Protein AF-0000000080074987 (afdb_homodimer)

Organism: NCBI:txid1611254

Secondary structure (DSSP, 8-state):
--EEEEEE--S-PPTTHHHHHHHHHHHHHT--GGG-EEEEE---EEEETTB-SS-EEEEEEESS---HHHHHHHHHHHHHHHHHHH---GGGEEEEEEE--GGG-EETTEETTT-TT---HHHHHHHHHHHHHHHHHHHHHHHHH-/--EEEEEE--S-PPTTHHHHHHHHHHHHHT--GGG-EEEEE------BTTB-S--EEEEEEESS---HHHHHHHHHHHHHHHHHHH---GGGEEEEEEE--GGGEEETTEETTTSTT---HHHHHHHHHHHHHHHHHHHHHHHHH-

pLDDT: mean 86.41, std 21.12, range [32.66, 98.94]

Foldseek 3Di:
DKEKEKEKQQPDQDPCNQVVVLVLVCVLVVHDSVPYHYHYHNPDQDDDVVHRPIAMEMEMEDQDDDDPVSVVSVLVSVQVSCCVRRVDHSVRYHYHYYHDHQQVDDDPNHRNVVVPPVVVVVVCCVVVVVVVVVVVVVVVVVVVVD/DKEKEKEKQQPDQDPCNQVVVLVLVCVLVVHPSVPYHYHYHNPDQDDDVVHRPIAMEMEMEDQDDDDPVSVVSVLVSVQVSCCVRRVDHSVRYHYHYYHDHQQPDDDPHHGNVVVPVVPVCVVCCVVVVVVVVVVVVVVVVVVVVD

Solvent-accessible surface area (backbone atoms only — not comparable to full-atom values): 15396 Å² total; per-residue (Å²): 101,37,38,40,38,37,38,26,47,46,89,74,72,62,85,64,47,57,55,53,49,30,51,53,46,15,62,75,69,68,45,62,55,91,44,44,44,65,47,75,43,58,80,36,48,47,22,37,7,84,43,63,64,65,35,35,46,33,41,39,37,26,51,57,83,78,43,55,68,54,39,32,51,50,24,37,52,49,34,51,48,40,28,72,74,66,66,40,56,36,76,35,37,39,34,42,54,43,64,37,61,43,79,76,37,78,48,96,94,31,31,48,66,70,44,50,65,73,47,52,66,64,52,46,48,43,47,52,45,47,49,48,49,49,50,49,59,58,50,52,62,54,58,69,75,98,101,36,37,39,38,36,38,24,45,45,89,74,73,61,86,62,46,51,31,53,49,19,47,52,45,15,62,75,68,68,46,63,36,80,42,24,35,28,38,38,34,58,82,47,91,60,64,64,85,90,43,65,67,64,37,35,45,34,40,39,37,25,51,57,84,76,43,73,69,54,52,49,53,51,49,53,53,51,39,51,49,39,28,73,73,65,66,39,57,61,90,35,53,47,77,46,80,41,64,37,60,44,51,38,30,25,40,54,42,25,17,46,68,75,49,44,68,69,49,53,62,64,49,49,45,39,45,49,40,45,49,46,48,50,50,48,59,58,50,50,62,54,57,67,76,98

Structure (mmCIF, N/CA/C/O backbone):
data_AF-0000000080074987-model_v1
#
loop_
_entity.id
_entity.type
_entity.pdbx_description
1 polymer 'Uncharacterized protein'
#
loop_
_atom_site.group_PDB
_atom_site.id
_atom_site.type_symbol
_atom_site.label_atom_id
_atom_site.label_alt_id
_atom_site.label_comp_id
_atom_site.label_asym_id
_atom_site.label_entity_id
_atom_site.label_seq_id
_atom_site.pdbx_PDB_ins_code
_atom_site.Cartn_x
_atom_site.Cartn_y
_atom_site.Cartn_z
_atom_site.occupancy
_atom_site.B_iso_or_equiv
_atom_site.auth_seq_id
_atom_site.auth_comp_id
_atom_site.auth_asym_id
_atom_site.auth_atom_id
_atom_site.pdbx_PDB_model_num
ATOM 1 N N . MET A 1 1 ? -4.855 17.547 -2.305 1 91.31 1 MET A N 1
ATOM 2 C CA . MET A 1 1 ? -5.266 16.578 -3.32 1 91.31 1 MET A CA 1
ATOM 3 C C . MET A 1 1 ? -4.875 15.156 -2.914 1 91.31 1 MET A C 1
ATOM 5 O O . MET A 1 1 ? -3.939 14.586 -3.477 1 91.31 1 MET A O 1
ATOM 9 N N . PRO A 1 2 ? -5.586 14.688 -1.926 1 97.88 2 PRO A N 1
ATOM 10 C CA . PRO A 1 2 ? -5.242 13.359 -1.43 1 97.88 2 PRO A CA 1
ATOM 11 C C . PRO A 1 2 ? -5.762 12.242 -2.334 1 97.88 2 PRO A C 1
ATOM 13 O O . PRO A 1 2 ? -6.84 12.367 -2.918 1 97.88 2 PRO A O 1
ATOM 16 N N . VAL A 1 3 ? -4.953 11.242 -2.502 1 98.81 3 VAL A N 1
ATOM 17 C CA . VAL A 1 3 ? -5.367 9.984 -3.115 1 98.81 3 VAL A CA 1
ATOM 18 C C . VAL A 1 3 ? -5.367 8.875 -2.068 1 98.81 3 VAL A C 1
ATOM 20 O O . VAL A 1 3 ? -4.359 8.648 -1.394 1 98.81 3 VAL A O 1
ATOM 23 N N . ILE A 1 4 ? -6.492 8.242 -1.885 1 98.94 4 ILE A N 1
ATOM 24 C CA . ILE A 1 4 ? -6.648 7.117 -0.97 1 98.94 4 ILE A CA 1
ATOM 25 C C . ILE A 1 4 ? -6.934 5.844 -1.764 1 98.94 4 ILE A C 1
ATOM 27 O O . ILE A 1 4 ? -8.016 5.691 -2.334 1 98.94 4 ILE A O 1
ATOM 31 N N . LYS A 1 5 ? -5.98 4.98 -1.768 1 98.88 5 LYS A N 1
ATOM 32 C CA . LYS A 1 5 ? -6.133 3.689 -2.434 1 98.88 5 LYS A CA 1
ATOM 33 C C . LYS A 1 5 ? -6.379 2.576 -1.42 1 98.88 5 LYS A C 1
ATOM 35 O O . LYS A 1 5 ? -5.617 2.418 -0.464 1 98.88 5 LYS A O 1
ATOM 40 N N . VAL A 1 6 ? -7.395 1.826 -1.667 1 98.81 6 VAL A N 1
ATOM 41 C CA . VAL A 1 6 ? -7.766 0.745 -0.761 1 98.81 6 VAL A CA 1
ATOM 42 C C . VAL A 1 6 ? -7.727 -0.589 -1.503 1 98.81 6 VAL A C 1
ATOM 44 O O . VAL A 1 6 ? -8.297 -0.721 -2.588 1 98.81 6 VAL A O 1
ATOM 47 N N . GLN A 1 7 ? -7.008 -1.491 -0.959 1 98.5 7 GLN A N 1
ATOM 48 C CA . GLN A 1 7 ? -7.125 -2.895 -1.338 1 98.5 7 GLN A CA 1
ATOM 49 C C . GLN A 1 7 ? -7.688 -3.729 -0.19 1 98.5 7 GLN A C 1
ATOM 51 O O . GLN A 1 7 ? -7.227 -3.617 0.948 1 98.5 7 GLN A O 1
ATOM 56 N N . THR A 1 8 ? -8.703 -4.508 -0.445 1 98.56 8 THR A N 1
ATOM 57 C CA . THR A 1 8 ? -9.281 -5.371 0.581 1 98.56 8 THR A CA 1
ATOM 58 C C . THR A 1 8 ? -9.781 -6.672 -0.029 1 98.56 8 THR A C 1
ATOM 60 O O . THR A 1 8 ? -10.227 -6.695 -1.18 1 98.56 8 THR A O 1
ATOM 63 N N . ASN A 1 9 ? -9.664 -7.754 0.712 1 98 9 ASN A N 1
ATOM 64 C CA . ASN A 1 9 ? -10.195 -9.039 0.274 1 98 9 ASN A CA 1
ATOM 65 C C . ASN A 1 9 ? -11.562 -9.32 0.9 1 98 9 ASN A C 1
ATOM 67 O O . ASN A 1 9 ? -12.039 -10.453 0.871 1 98 9 ASN A O 1
ATOM 71 N N . HIS A 1 10 ? -12.07 -8.25 1.55 1 97.69 10 HIS A N 1
ATOM 72 C CA . HIS A 1 10 ? -13.406 -8.391 2.125 1 97.69 10 HIS A CA 1
ATOM 73 C C . HIS A 1 10 ? -14.438 -8.727 1.055 1 97.69 10 HIS A C 1
ATOM 75 O O . HIS A 1 10 ? -14.523 -8.039 0.035 1 97.69 10 HIS A O 1
ATOM 81 N N . LYS A 1 11 ? -15.289 -9.711 1.251 1 95.06 11 LYS A N 1
ATOM 82 C CA . LYS A 1 11 ? -16.172 -10.258 0.224 1 95.06 11 LYS A CA 1
ATOM 83 C C . LYS A 1 11 ? -17.422 -9.406 0.065 1 95.06 11 LYS A C 1
ATOM 85 O O . LYS A 1 11 ? -18.109 -9.477 -0.959 1 95.06 11 LYS A O 1
ATOM 90 N N . LYS A 1 12 ?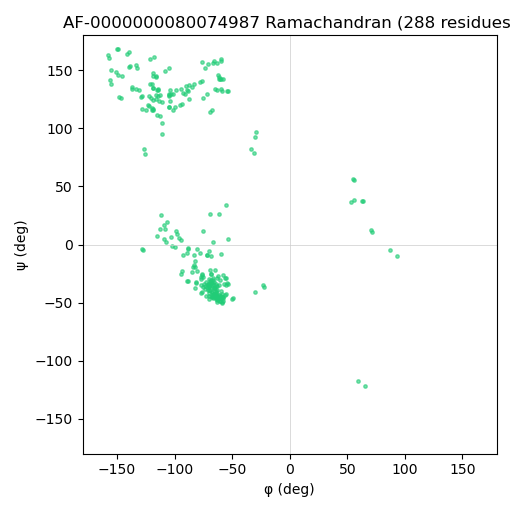 -17.75 -8.609 1.026 1 95.12 12 LYS A N 1
ATOM 91 C CA . LYS A 1 12 ? -18.969 -7.82 0.972 1 95.12 12 LYS A CA 1
ATOM 92 C C . LYS A 1 12 ? -18.688 -6.336 1.189 1 95.12 12 LYS A C 1
ATOM 94 O O . LYS A 1 12 ? -18.859 -5.82 2.293 1 95.12 12 LYS A O 1
ATOM 99 N N . VAL A 1 13 ? -18.234 -5.676 0.263 1 97.31 13 VAL A N 1
ATOM 100 C CA . VAL A 1 13 ? -18.078 -4.227 0.307 1 97.31 13 VAL A CA 1
ATOM 101 C C . VAL A 1 13 ? -19.281 -3.555 -0.334 1 97.31 13 VAL A C 1
ATOM 103 O O . VAL A 1 13 ? -19.594 -3.803 -1.501 1 97.31 13 VAL A O 1
ATOM 106 N N . SER A 1 14 ? -19.953 -2.77 0.413 1 96.62 14 SER A N 1
ATOM 107 C CA . SER A 1 14 ? -21.219 -2.184 -0.015 1 96.62 14 SER A CA 1
ATOM 108 C C . SER A 1 14 ? -21.016 -1.216 -1.176 1 96.62 14 SER A C 1
ATOM 110 O O . SER A 1 14 ? -19.922 -0.688 -1.366 1 96.62 14 SER A O 1
ATOM 112 N N . ASP A 1 15 ? -22.125 -1.063 -1.828 1 96.12 15 ASP A N 1
ATOM 113 C CA . ASP A 1 15 ? -22.125 -0.039 -2.867 1 96.12 15 ASP A CA 1
ATOM 114 C C . ASP A 1 15 ? -21.844 1.341 -2.277 1 96.12 15 ASP A C 1
ATOM 116 O O . ASP A 1 15 ? -22.234 1.633 -1.147 1 96.12 15 ASP A O 1
ATOM 120 N N . GLU A 1 16 ? -21.109 2.135 -2.984 1 97.12 16 GLU A N 1
ATOM 121 C CA . GLU A 1 16 ? -20.812 3.527 -2.654 1 97.12 16 GLU A CA 1
ATOM 122 C C . GLU A 1 16 ? -19.891 3.625 -1.453 1 97.12 16 GLU A C 1
ATOM 124 O O . GLU A 1 16 ? -19.781 4.68 -0.821 1 97.12 16 GLU A O 1
ATOM 129 N N . PHE A 1 17 ? -19.297 2.461 -1.072 1 98.62 17 PHE A N 1
ATOM 130 C CA . PHE A 1 17 ? -18.297 2.471 -0.009 1 98.62 17 PHE A CA 1
ATOM 131 C C . PHE A 1 17 ? -17.25 3.543 -0.264 1 98.62 17 PHE A C 1
ATOM 133 O O . PHE A 1 17 ? -16.891 4.305 0.639 1 98.62 17 PHE A O 1
ATOM 140 N N . GLU A 1 18 ? -16.719 3.654 -1.533 1 98.5 18 GLU A N 1
ATOM 141 C CA . GLU A 1 18 ? -15.672 4.602 -1.9 1 98.5 18 GLU A CA 1
ATOM 142 C C . GLU A 1 18 ? -16.156 6.043 -1.732 1 98.5 18 GLU A C 1
ATOM 144 O O . GLU A 1 18 ? -15.367 6.918 -1.351 1 98.5 18 GLU A O 1
ATOM 149 N N . VAL A 1 19 ? -17.422 6.281 -2.02 1 98.69 19 VAL A N 1
ATOM 150 C CA . VAL A 1 19 ? -18 7.621 -1.89 1 98.69 19 VAL A CA 1
ATOM 151 C C . VAL A 1 19 ? -18.078 8.008 -0.415 1 98.69 19 VAL A C 1
ATOM 153 O O . VAL A 1 19 ? -17.656 9.109 -0.035 1 98.69 19 VAL A O 1
ATOM 156 N N . ARG A 1 20 ? -18.516 7.098 0.39 1 98.75 20 ARG A N 1
ATOM 157 C CA . ARG A 1 20 ? -18.625 7.363 1.821 1 98.75 20 ARG A CA 1
ATOM 158 C C . ARG A 1 20 ? -17.234 7.574 2.436 1 98.75 20 ARG A C 1
ATOM 160 O O . ARG A 1 20 ? -17.062 8.43 3.303 1 98.75 20 ARG A O 1
ATOM 167 N N . LEU A 1 21 ? -16.297 6.809 1.954 1 98.81 21 LEU A N 1
ATOM 168 C CA . LEU A 1 21 ? -14.938 7.004 2.432 1 98.81 21 LEU A CA 1
ATOM 169 C C . LEU A 1 21 ? -14.414 8.383 2.035 1 98.81 21 LEU A C 1
ATOM 171 O O . LEU A 1 21 ? -13.805 9.078 2.852 1 98.81 21 LEU A O 1
ATOM 175 N N . ALA A 1 22 ? -14.688 8.797 0.833 1 98.75 22 ALA A N 1
ATOM 176 C CA . ALA A 1 22 ? -14.227 10.094 0.35 1 98.75 22 ALA A CA 1
ATOM 177 C C . ALA A 1 22 ? -14.836 11.227 1.178 1 98.75 22 ALA A C 1
ATOM 179 O O . ALA A 1 22 ? -14.125 12.148 1.589 1 98.75 22 ALA A O 1
ATOM 180 N N . VAL A 1 23 ? -16.094 11.125 1.395 1 98.75 23 VAL A N 1
ATOM 181 C CA . VAL A 1 23 ? -16.797 12.148 2.154 1 98.75 23 VAL A CA 1
ATOM 182 C C . VAL A 1 23 ? -16.266 12.195 3.582 1 98.75 23 VAL A C 1
ATOM 184 O O . VAL A 1 23 ? -16.016 13.273 4.125 1 98.75 23 VAL A O 1
ATOM 187 N N . HIS A 1 24 ? -16.078 11.055 4.191 1 98.81 24 HIS A N 1
ATOM 188 C CA . HIS A 1 24 ? -15.547 10.961 5.543 1 98.81 24 HIS A CA 1
ATOM 189 C C . HIS A 1 24 ? -14.164 11.609 5.633 1 98.81 24 HIS A C 1
ATOM 191 O O . HIS A 1 24 ? -13.914 12.414 6.527 1 98.81 24 HIS A O 1
ATOM 197 N N . MET A 1 25 ? -13.312 11.328 4.672 1 98.81 25 MET A N 1
ATOM 198 C CA . MET A 1 25 ? -11.93 11.797 4.727 1 98.81 25 MET A CA 1
ATOM 199 C C . MET A 1 25 ? -11.844 13.281 4.367 1 98.81 25 MET A C 1
ATOM 201 O O . MET A 1 25 ? -10.953 13.984 4.848 1 98.81 25 MET A O 1
ATOM 205 N N . ALA A 1 26 ? -12.742 13.727 3.584 1 98.56 26 ALA A N 1
ATOM 206 C CA . ALA A 1 26 ? -12.812 15.164 3.326 1 98.56 26 ALA A CA 1
ATOM 207 C C . ALA A 1 26 ? -12.961 15.953 4.629 1 98.56 26 ALA A C 1
ATOM 209 O O . ALA A 1 26 ? -12.281 16.953 4.836 1 98.56 26 ALA A O 1
ATOM 210 N N . LYS A 1 27 ? -13.828 15.438 5.48 1 98.56 27 LYS A N 1
ATOM 211 C CA . LYS A 1 27 ? -14.047 16.062 6.781 1 98.56 27 LYS A CA 1
ATOM 212 C C . LYS A 1 27 ? -12.805 15.961 7.656 1 98.56 27 LYS A C 1
ATOM 214 O O . LYS A 1 27 ? -12.367 16.953 8.25 1 98.56 27 LYS A O 1
ATOM 219 N N . VAL A 1 28 ? -12.234 14.844 7.707 1 98.69 28 VAL A N 1
ATOM 220 C CA . VAL A 1 28 ? -11.102 14.562 8.578 1 98.69 28 VAL A CA 1
ATOM 221 C C . VAL A 1 28 ? -9.898 15.406 8.148 1 98.69 28 VAL A C 1
ATOM 223 O O . VAL A 1 28 ? -9.211 15.992 8.992 1 98.69 28 VAL A O 1
ATOM 226 N N . MET A 1 29 ? -9.688 15.477 6.793 1 98.19 29 MET A N 1
ATOM 227 C CA . MET A 1 29 ? -8.516 16.156 6.246 1 98.19 29 MET A CA 1
ATOM 228 C C . MET A 1 29 ? -8.805 17.641 6.027 1 98.19 29 MET A C 1
ATOM 230 O O . MET A 1 29 ? -7.918 18.391 5.625 1 98.19 29 MET A O 1
ATOM 234 N N . GLN A 1 30 ? -10.047 18 6.305 1 97.06 30 GLN A N 1
ATOM 235 C CA . GLN A 1 30 ? -10.469 19.391 6.156 1 97.06 30 GLN A CA 1
ATOM 236 C C . GLN A 1 30 ? -10.188 19.891 4.746 1 97.06 30 GLN A C 1
ATOM 238 O O . GLN A 1 30 ? -9.539 20.938 4.574 1 97.06 30 GLN A O 1
ATOM 243 N N . ARG A 1 31 ? -10.734 19.172 3.811 1 96.44 31 ARG A N 1
ATOM 244 C CA . ARG A 1 31 ? -10.633 19.5 2.393 1 96.44 31 ARG A CA 1
ATOM 245 C C . ARG A 1 31 ? -11.984 19.391 1.705 1 96.44 31 ARG A C 1
ATOM 247 O O . ARG A 1 31 ? -12.859 18.656 2.162 1 96.44 31 ARG A O 1
ATOM 254 N N . PRO A 1 32 ? -12.109 20.156 0.622 1 96.56 32 PRO A N 1
ATOM 255 C CA . PRO A 1 32 ? -13.32 19.922 -0.164 1 96.56 32 PRO A CA 1
ATOM 256 C C . PRO A 1 32 ? -13.43 18.5 -0.686 1 96.56 32 PRO A C 1
ATOM 258 O O . PRO A 1 32 ? -12.414 17.891 -1.042 1 96.56 32 PRO A O 1
ATOM 261 N N . GLU A 1 33 ? -14.633 17.969 -0.698 1 97.69 33 GLU A N 1
ATOM 262 C CA . GLU A 1 33 ? -14.891 16.609 -1.172 1 97.69 33 GLU A CA 1
ATOM 263 C C . GLU A 1 33 ? -14.336 16.406 -2.58 1 97.69 33 GLU A C 1
ATOM 265 O O . GLU A 1 33 ? -13.844 15.32 -2.908 1 97.69 33 GLU A O 1
ATOM 270 N N . SER A 1 34 ? -14.406 17.5 -3.344 1 95.81 34 SER A N 1
ATOM 271 C CA . SER A 1 34 ? -14 17.438 -4.746 1 95.81 34 SER A CA 1
ATOM 272 C C . SER A 1 34 ? -12.5 17.219 -4.879 1 95.81 34 SER A C 1
ATOM 274 O O . SER A 1 34 ? -12.008 16.906 -5.965 1 95.81 34 SER A O 1
ATOM 276 N N . GLN A 1 35 ? -11.734 17.312 -3.787 1 95.75 35 GLN A N 1
ATOM 277 C CA . GLN A 1 35 ? -10.281 17.188 -3.838 1 95.75 35 GLN A CA 1
ATOM 278 C C . GLN A 1 35 ? -9.828 15.805 -3.363 1 95.75 35 GLN A C 1
ATOM 280 O O . GLN A 1 35 ? -8.633 15.492 -3.383 1 95.75 35 GLN A O 1
ATOM 285 N N . ILE A 1 36 ? -10.75 14.961 -2.967 1 98.38 36 ILE A N 1
ATOM 286 C CA . ILE A 1 36 ? -10.398 13.656 -2.414 1 98.38 36 ILE A CA 1
ATOM 287 C C . ILE A 1 36 ? -10.594 12.578 -3.479 1 98.38 36 ILE A C 1
ATOM 289 O O . ILE A 1 36 ? -11.711 12.375 -3.965 1 98.38 36 ILE A O 1
ATOM 293 N N . PHE A 1 37 ? -9.586 11.922 -3.902 1 98.75 37 PHE A N 1
ATOM 294 C CA . PHE A 1 37 ? -9.641 10.812 -4.852 1 98.75 37 PHE A CA 1
ATOM 295 C C . PHE A 1 37 ? -9.523 9.477 -4.129 1 98.75 37 PHE A C 1
ATOM 297 O O . PHE A 1 37 ? -8.641 9.289 -3.291 1 98.75 37 PHE A O 1
ATOM 304 N N . VAL A 1 38 ? -10.461 8.5 -4.41 1 98.81 38 VAL A N 1
ATOM 305 C CA . VAL A 1 38 ? -10.477 7.199 -3.742 1 98.81 38 VAL A CA 1
ATOM 306 C C . VAL A 1 38 ? -10.578 6.082 -4.777 1 98.81 38 VAL A C 1
ATOM 308 O O . VAL A 1 38 ? -11.352 6.188 -5.734 1 98.81 38 VAL A O 1
ATOM 311 N N . THR A 1 39 ? -9.781 5.086 -4.668 1 98.5 39 THR A N 1
ATOM 312 C CA . THR A 1 39 ? -9.945 3.828 -5.391 1 98.5 39 THR A CA 1
ATOM 313 C C . THR A 1 39 ? -10.102 2.662 -4.418 1 98.5 39 THR A C 1
ATOM 315 O O . THR A 1 39 ? -9.438 2.621 -3.379 1 98.5 39 THR A O 1
ATOM 318 N N . VAL A 1 40 ? -11 1.755 -4.695 1 98.44 40 VAL A N 1
ATOM 319 C CA . VAL A 1 40 ? -11.203 0.558 -3.887 1 98.44 40 VAL A CA 1
ATOM 320 C C . VAL A 1 40 ? -11.094 -0.686 -4.766 1 98.44 40 VAL A C 1
ATOM 322 O O . VAL A 1 40 ? -11.867 -0.858 -5.707 1 98.44 40 VAL A O 1
ATOM 325 N N . ASP A 1 41 ? -10.117 -1.462 -4.473 1 97.56 41 ASP A N 1
ATOM 326 C CA . ASP A 1 41 ? -9.953 -2.76 -5.121 1 97.56 41 ASP A CA 1
ATOM 327 C C . ASP A 1 41 ? -10.367 -3.895 -4.188 1 97.56 41 ASP A C 1
ATOM 329 O O . ASP A 1 41 ? -9.789 -4.07 -3.115 1 97.56 41 ASP A O 1
ATOM 333 N N . THR A 1 42 ? -11.32 -4.742 -4.645 1 96.69 42 THR A N 1
ATOM 334 C CA . THR A 1 42 ? -11.844 -5.789 -3.775 1 96.69 42 THR A CA 1
ATOM 335 C C . THR A 1 42 ? -11.492 -7.172 -4.316 1 96.69 42 THR A C 1
ATOM 337 O O . THR A 1 42 ? -11.961 -8.188 -3.793 1 96.69 42 THR A O 1
ATOM 340 N N . ASN A 1 43 ? -10.68 -7.273 -5.336 1 92.88 43 ASN A N 1
ATOM 341 C CA . ASN A 1 43 ? -10.445 -8.539 -6.027 1 92.88 43 ASN A CA 1
ATOM 342 C C . ASN A 1 43 ? -9.023 -9.039 -5.812 1 92.88 43 ASN A C 1
ATOM 344 O O . ASN A 1 43 ? -8.609 -10.016 -6.434 1 92.88 43 ASN A O 1
ATOM 348 N N . SER A 1 44 ? -8.367 -8.484 -4.922 1 93.31 44 SER A N 1
ATOM 349 C CA . SER A 1 44 ? -6.984 -8.891 -4.684 1 93.31 44 SER A CA 1
ATOM 350 C C . SER A 1 44 ? -6.914 -10.062 -3.709 1 93.31 44 SER A C 1
ATOM 352 O O . SER A 1 44 ? -7.684 -10.125 -2.75 1 93.31 44 SER A O 1
ATOM 354 N N . ARG A 1 45 ? -6.055 -11.031 -4.027 1 97.5 45 ARG A N 1
ATOM 355 C CA . ARG A 1 45 ? -5.688 -12.016 -3.01 1 97.5 45 ARG A CA 1
ATOM 356 C C . ARG A 1 45 ? -4.781 -11.398 -1.951 1 97.5 45 ARG A C 1
ATOM 358 O O . ARG A 1 45 ? -3.779 -10.758 -2.281 1 97.5 45 ARG A O 1
ATOM 365 N N . MET A 1 46 ? -5.156 -11.594 -0.724 1 98.44 46 MET A N 1
ATOM 366 C CA . MET A 1 46 ? -4.387 -10.93 0.322 1 98.44 46 MET A CA 1
ATOM 367 C C . MET A 1 46 ? -4.164 -11.859 1.511 1 98.44 46 MET A C 1
ATOM 369 O O . MET A 1 46 ? -4.973 -12.758 1.762 1 98.44 46 MET A O 1
ATOM 373 N N . THR A 1 47 ? -3.072 -11.57 2.213 1 98.56 47 THR A N 1
ATOM 374 C CA . THR A 1 47 ? -2.779 -12.336 3.416 1 98.56 47 THR A CA 1
ATOM 375 C C . THR A 1 47 ? -1.917 -11.531 4.383 1 98.56 47 THR A C 1
ATOM 377 O O . THR A 1 47 ? -1.183 -10.633 3.963 1 98.56 47 THR A O 1
ATOM 380 N N . ARG A 1 48 ? -2.029 -11.75 5.547 1 97.94 48 ARG A N 1
ATOM 381 C CA . ARG A 1 48 ? -1.097 -11.398 6.609 1 97.94 48 ARG A CA 1
ATOM 382 C C . ARG A 1 48 ? -0.433 -12.641 7.195 1 97.94 48 ARG A C 1
ATOM 384 O O . ARG A 1 48 ? -1.035 -13.344 8.008 1 97.94 48 ARG A O 1
ATOM 391 N N . GLY A 1 49 ? 0.821 -12.789 6.801 1 97.19 49 GLY A N 1
ATOM 392 C CA . GLY A 1 49 ? 1.405 -14.086 7.113 1 97.19 49 GLY A CA 1
ATOM 393 C C . GLY A 1 49 ? 0.649 -15.242 6.496 1 97.19 49 GLY A C 1
ATOM 394 O O . GLY A 1 49 ? 0.504 -15.32 5.277 1 97.19 49 GLY A O 1
ATOM 395 N N . LYS A 1 50 ? 0.13 -16.062 7.391 1 97.06 50 LYS A N 1
ATOM 396 C CA . LYS A 1 50 ? -0.631 -17.219 6.922 1 97.06 50 LYS A CA 1
ATOM 397 C C . LYS A 1 50 ? -2.133 -16.953 7.004 1 97.06 50 LYS A C 1
ATOM 399 O O . LYS A 1 50 ? -2.936 -17.797 6.594 1 97.06 50 LYS A O 1
ATOM 404 N N . LEU A 1 51 ? -2.492 -15.812 7.488 1 95.94 51 LEU A N 1
ATOM 405 C CA . LEU A 1 51 ? -3.896 -15.516 7.746 1 95.94 51 LEU A CA 1
ATOM 406 C C . LEU A 1 51 ? -4.527 -14.805 6.551 1 95.94 51 LEU A C 1
ATOM 408 O O . LEU A 1 51 ? -4.102 -13.703 6.18 1 95.94 51 LEU A O 1
ATOM 412 N N . THR A 1 52 ? -5.555 -15.414 6.016 1 96.81 52 THR A N 1
ATOM 413 C CA . THR A 1 52 ? -6.215 -14.844 4.848 1 96.81 52 THR A CA 1
ATOM 414 C C . THR A 1 52 ? -7.562 -14.242 5.23 1 96.81 52 THR A C 1
ATOM 416 O O . THR A 1 52 ? -8.406 -14 4.371 1 96.81 52 THR A O 1
ATOM 419 N N . ASP A 1 53 ? -7.75 -13.961 6.531 1 97.25 53 ASP A N 1
ATOM 420 C CA . ASP A 1 53 ? -8.945 -13.266 7 1 97.25 53 ASP A CA 1
ATOM 421 C C . ASP A 1 53 ? -9.078 -11.891 6.348 1 97.25 53 ASP A C 1
ATOM 423 O O . ASP A 1 53 ? -8.109 -11.359 5.809 1 97.25 53 ASP A O 1
ATOM 427 N N . PRO A 1 54 ? -10.281 -11.344 6.32 1 98 54 PRO A N 1
ATOM 428 C CA . PRO A 1 54 ? -10.477 -10.031 5.703 1 98 54 PRO A CA 1
ATOM 429 C C . PRO A 1 54 ? -9.539 -8.969 6.27 1 98 54 PRO A C 1
ATOM 431 O O . PRO A 1 54 ? -9.359 -8.883 7.484 1 98 54 PRO A O 1
ATOM 434 N N . LEU A 1 55 ? -8.922 -8.242 5.41 1 98.56 55 LEU A N 1
ATOM 435 C CA . LEU A 1 55 ? -8.031 -7.148 5.781 1 98.56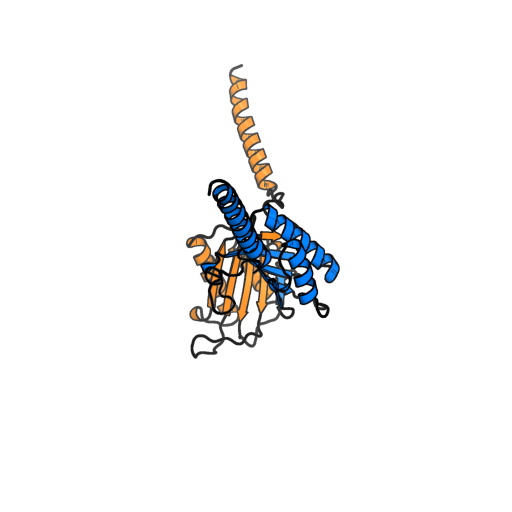 55 LEU A CA 1
ATOM 436 C C . LEU A 1 55 ? -8.031 -6.059 4.711 1 98.56 55 LEU A C 1
ATOM 438 O O . LEU A 1 55 ? -8.617 -6.234 3.643 1 98.56 55 LEU A O 1
ATOM 442 N N . ALA A 1 56 ? -7.453 -4.938 5.043 1 98.69 56 ALA A N 1
ATOM 443 C CA . ALA A 1 56 ? -7.336 -3.82 4.113 1 98.69 56 ALA A CA 1
ATOM 444 C C . ALA A 1 56 ? -5.953 -3.184 4.188 1 98.69 56 ALA A C 1
ATOM 446 O O . ALA A 1 56 ? -5.402 -3.012 5.277 1 98.69 56 ALA A O 1
ATOM 447 N N . ILE A 1 57 ? -5.418 -2.959 3.074 1 98.88 57 ILE A N 1
ATOM 448 C CA . ILE A 1 57 ? -4.188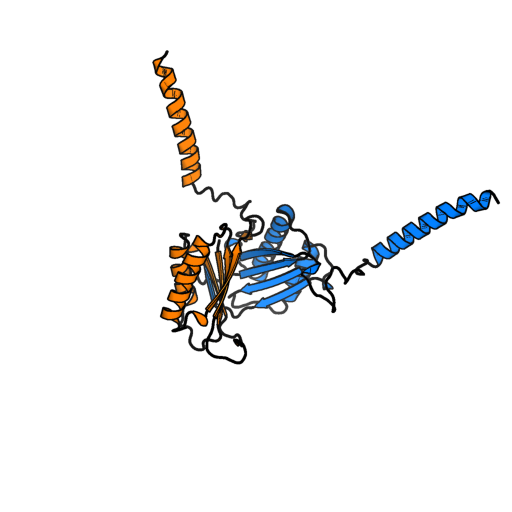 -2.188 2.941 1 98.88 57 ILE A CA 1
ATOM 449 C C . ILE A 1 57 ? -4.469 -0.893 2.182 1 98.88 57 ILE A C 1
ATOM 451 O O . ILE A 1 57 ? -5.082 -0.916 1.112 1 98.88 57 ILE A O 1
ATOM 455 N N . LEU A 1 58 ? -4.055 0.177 2.799 1 98.94 58 LEU A N 1
ATOM 456 C CA . LEU A 1 58 ? -4.289 1.479 2.184 1 98.94 58 LEU A CA 1
ATOM 457 C C . LEU A 1 58 ? -2.971 2.184 1.883 1 98.94 58 LEU A C 1
ATOM 459 O O . LEU A 1 58 ? -1.999 2.035 2.627 1 98.94 58 LEU A O 1
ATOM 463 N N . GLU A 1 59 ? -2.996 2.922 0.859 1 98.88 59 GLU A N 1
ATOM 464 C CA . GLU A 1 59 ? -1.992 3.938 0.557 1 98.88 59 GLU A CA 1
ATOM 465 C C . GLU A 1 59 ? -2.617 5.328 0.485 1 98.88 59 GLU A C 1
ATOM 467 O O . GLU A 1 59 ? -3.557 5.555 -0.28 1 98.88 59 GLU A O 1
ATOM 472 N N . VAL A 1 60 ? -2.096 6.211 1.259 1 98.88 60 VAL A N 1
ATOM 473 C CA . VAL A 1 60 ? -2.586 7.586 1.263 1 98.88 60 VAL A CA 1
ATOM 474 C C . VAL A 1 60 ? -1.465 8.539 0.847 1 98.88 60 VAL A C 1
ATOM 476 O O . VAL A 1 60 ? -0.447 8.641 1.535 1 98.88 60 VAL A O 1
ATOM 479 N N . SER A 1 61 ? -1.624 9.188 -0.236 1 98.69 61 SER A N 1
ATOM 480 C CA . SER A 1 61 ? -0.68 10.195 -0.696 1 98.69 61 SER A CA 1
ATOM 481 C C . SER A 1 61 ? -1.327 11.578 -0.736 1 98.69 61 SER A C 1
ATOM 483 O O . SER A 1 61 ? -2.498 11.711 -1.096 1 98.69 61 SER A O 1
ATOM 485 N N . THR A 1 62 ? -0.602 12.555 -0.444 1 97.69 62 THR A N 1
ATOM 486 C CA . THR A 1 62 ? -1.15 13.906 -0.375 1 97.69 62 THR A CA 1
ATOM 487 C C . THR A 1 62 ? -0.05 14.945 -0.557 1 97.69 62 THR A C 1
ATOM 489 O O . THR A 1 62 ? 1.133 14.641 -0.386 1 97.69 62 THR A O 1
ATOM 492 N N . SER A 1 63 ? -0.434 16.125 -0.849 1 96.12 63 SER A N 1
ATOM 493 C CA . SER A 1 63 ? 0.493 17.25 -0.933 1 96.12 63 SER A CA 1
ATOM 494 C C . SER A 1 63 ? 0.758 17.844 0.443 1 96.12 63 SER A C 1
ATOM 496 O O . SER A 1 63 ? 1.679 18.656 0.608 1 96.12 63 SER A O 1
ATOM 498 N N . THR A 1 64 ? -0.065 17.562 1.396 1 95.56 64 THR A N 1
ATOM 499 C CA . THR A 1 64 ? 0.119 18.031 2.768 1 95.56 64 THR A CA 1
ATOM 500 C C . THR A 1 64 ? 1.398 17.453 3.365 1 95.56 64 THR A C 1
ATOM 502 O O . THR A 1 64 ? 1.697 16.266 3.178 1 95.56 64 THR A O 1
ATOM 505 N N . VAL A 1 65 ? 2.139 18.328 3.967 1 95.94 65 VAL A N 1
ATOM 506 C CA . VAL A 1 65 ? 3.264 17.828 4.75 1 95.94 65 VAL A CA 1
ATOM 507 C C . VAL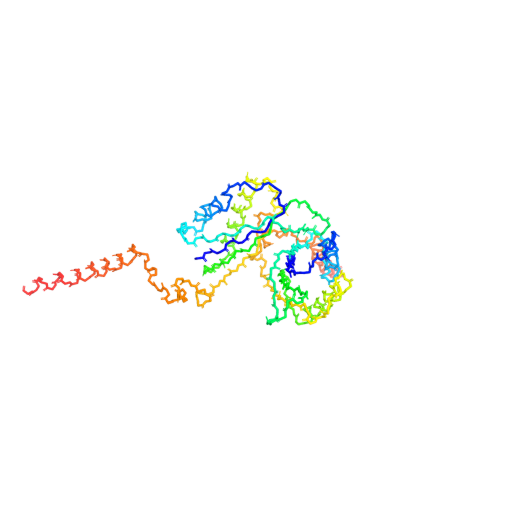 A 1 65 ? 2.748 17.062 5.965 1 95.94 65 VAL A C 1
ATOM 509 O O . VAL A 1 65 ? 2.205 17.656 6.898 1 95.94 65 VAL A O 1
ATOM 512 N N . LEU A 1 66 ? 3.004 15.812 6.023 1 97.5 66 LEU A N 1
ATOM 513 C CA . LEU A 1 66 ? 2.439 14.961 7.066 1 97.5 66 LEU A CA 1
ATOM 514 C C . LEU A 1 66 ? 3.289 15.008 8.328 1 97.5 66 LEU A C 1
ATOM 516 O O . LEU A 1 66 ? 4.52 15.008 8.258 1 97.5 66 LEU A O 1
ATOM 520 N N . THR A 1 67 ? 2.621 15.133 9.43 1 96.81 67 THR A N 1
ATOM 521 C CA . THR A 1 67 ? 3.209 15.047 10.766 1 96.81 67 THR A CA 1
ATOM 522 C C . THR A 1 67 ? 2.617 13.867 11.539 1 96.81 67 THR A C 1
ATOM 524 O O . THR A 1 67 ? 1.551 13.359 11.188 1 96.81 67 THR A O 1
ATOM 527 N N . PRO A 1 68 ? 3.289 13.422 12.594 1 96.62 68 PRO A N 1
ATOM 528 C CA . PRO A 1 68 ? 2.736 12.32 13.391 1 96.62 68 PRO A CA 1
ATOM 529 C C . PRO A 1 68 ? 1.343 12.625 13.938 1 96.62 68 PRO A C 1
ATOM 531 O O . PRO A 1 68 ? 0.506 11.727 14.047 1 96.62 68 PRO A O 1
ATOM 534 N N . LEU A 1 69 ? 1.175 13.875 14.227 1 96.88 69 LEU A N 1
ATOM 535 C CA . LEU A 1 69 ? -0.139 14.273 14.719 1 96.88 69 LEU A CA 1
ATOM 536 C C . LEU A 1 69 ? -1.211 14.047 13.656 1 96.88 69 LEU A C 1
ATOM 538 O O . LEU A 1 69 ? -2.262 13.469 13.945 1 96.88 69 LEU A O 1
ATOM 542 N N . LEU A 1 70 ? -0.979 14.445 12.43 1 97.62 70 LEU A N 1
ATOM 543 C CA . LEU A 1 70 ? -1.934 14.289 11.344 1 97.62 70 LEU A CA 1
ATOM 544 C C . LEU A 1 70 ? -2.145 12.812 11.016 1 97.62 70 LEU A C 1
ATOM 546 O O . LEU A 1 70 ? -3.281 12.359 10.875 1 97.62 70 LEU A O 1
ATOM 550 N N . THR A 1 71 ? -1.05 12.078 10.945 1 98.31 71 THR A N 1
ATOM 551 C CA . THR A 1 71 ? -1.178 10.68 10.555 1 98.31 71 THR A CA 1
ATOM 552 C C . THR A 1 71 ? -1.876 9.867 11.641 1 98.31 71 THR A C 1
ATOM 554 O O . THR A 1 71 ? -2.605 8.922 11.352 1 98.31 71 THR A O 1
ATOM 557 N N . GLU A 1 72 ? -1.662 10.234 12.875 1 97.94 72 GLU A N 1
ATOM 558 C CA . GLU A 1 72 ? -2.4 9.602 13.969 1 97.94 72 GLU A CA 1
ATOM 559 C C . GLU A 1 72 ? -3.9 9.852 13.836 1 97.94 72 GLU A C 1
ATOM 561 O O . GLU A 1 72 ? -4.699 8.922 13.93 1 97.94 72 GLU A O 1
ATOM 566 N N . GLU A 1 73 ? -4.168 11.086 13.609 1 98.38 73 GLU A N 1
ATOM 567 C CA . GLU A 1 73 ? -5.57 11.445 13.438 1 98.38 73 GLU A CA 1
ATOM 568 C C . GLU A 1 73 ? -6.203 10.68 12.281 1 98.38 73 GLU A C 1
ATOM 570 O O . GLU A 1 73 ? -7.293 10.125 12.414 1 98.38 73 GLU A O 1
ATOM 575 N N . TYR A 1 74 ? -5.539 10.711 11.164 1 98.75 74 TYR A N 1
ATOM 576 C CA . TYR A 1 74 ? -6.039 10.008 9.984 1 98.75 74 TYR A CA 1
ATOM 577 C C . TYR A 1 74 ? -6.199 8.516 10.258 1 98.75 74 TYR A C 1
ATOM 579 O O . TYR A 1 74 ? -7.207 7.914 9.883 1 98.75 74 TYR A O 1
ATOM 587 N N . THR A 1 75 ? -5.23 7.922 10.93 1 98.75 75 THR A N 1
ATOM 588 C CA . THR A 1 75 ? -5.238 6.488 11.195 1 98.75 75 THR A CA 1
ATOM 589 C C . THR A 1 75 ? -6.43 6.105 12.062 1 98.75 75 THR A C 1
ATOM 591 O O . THR A 1 75 ? -7.152 5.156 11.758 1 98.75 75 THR A O 1
ATOM 594 N N . VAL A 1 76 ? -6.602 6.852 13.086 1 98.62 76 VAL A N 1
ATOM 595 C CA . VAL A 1 76 ? -7.727 6.59 13.977 1 98.62 76 VAL A CA 1
ATOM 596 C C . VAL A 1 76 ? -9.031 6.676 13.195 1 98.62 76 VAL A C 1
ATOM 598 O O . VAL A 1 76 ? -9.867 5.766 13.258 1 98.62 76 VAL A O 1
ATOM 601 N N . ALA A 1 77 ? -9.211 7.703 12.453 1 98.88 77 ALA A N 1
ATOM 602 C CA . ALA A 1 77 ? -10.438 7.941 11.703 1 98.88 77 ALA A CA 1
ATOM 603 C C . ALA A 1 77 ? -10.688 6.832 10.688 1 98.88 77 ALA A C 1
ATOM 605 O O . ALA A 1 77 ? -11.812 6.348 10.547 1 98.88 77 ALA A O 1
ATOM 606 N N . ILE A 1 78 ? -9.656 6.445 9.969 1 98.94 78 ILE A N 1
ATOM 607 C CA . ILE A 1 78 ? -9.773 5.426 8.938 1 98.94 78 ILE A CA 1
ATOM 608 C C . ILE A 1 78 ? -10.133 4.086 9.578 1 98.94 78 ILE A C 1
ATOM 610 O O . ILE A 1 78 ? -11.047 3.396 9.109 1 98.94 78 ILE A O 1
ATOM 614 N N . CYS A 1 79 ? -9.469 3.742 10.641 1 98.69 79 CYS A N 1
ATOM 615 C CA . CYS A 1 79 ? -9.742 2.461 11.281 1 98.69 79 CYS A CA 1
ATOM 616 C C . CYS A 1 79 ? -11.164 2.418 11.828 1 98.69 79 CYS A C 1
ATOM 618 O O . CYS A 1 79 ? -11.844 1.394 11.734 1 98.69 79 CYS A O 1
ATOM 620 N N . GLU A 1 80 ? -11.57 3.521 12.398 1 98.69 80 GLU A N 1
ATOM 621 C CA . GLU A 1 80 ? -12.945 3.592 12.883 1 98.69 80 GLU A CA 1
ATOM 622 C C . GLU A 1 80 ? -13.938 3.43 11.734 1 98.69 80 GLU A C 1
ATOM 624 O O . GLU A 1 80 ? -14.938 2.715 11.867 1 98.69 80 GLU A O 1
ATOM 629 N N . PHE A 1 81 ? -13.688 4.062 10.664 1 98.88 81 PHE A N 1
ATOM 630 C CA . PHE A 1 81 ? -14.555 3.975 9.492 1 98.88 81 PHE A CA 1
ATOM 631 C C . PHE A 1 81 ? -14.648 2.537 8.992 1 98.88 81 PHE A C 1
ATOM 633 O O . PHE A 1 81 ? -15.734 2.045 8.695 1 98.88 81 PHE A O 1
ATOM 640 N N . PHE A 1 82 ? -13.555 1.853 8.898 1 98.81 82 PHE A N 1
ATOM 641 C CA . PHE A 1 82 ? -13.516 0.495 8.375 1 98.81 82 PHE A CA 1
ATOM 642 C C . PHE A 1 82 ? -14.172 -0.482 9.336 1 98.81 82 PHE A C 1
ATOM 644 O O . PHE A 1 82 ? -14.781 -1.467 8.914 1 98.81 82 PHE A O 1
ATOM 651 N N . GLN A 1 83 ? -13.992 -0.239 10.633 1 98.62 83 GLN A N 1
ATOM 652 C CA . GLN A 1 83 ? -14.719 -1.047 11.609 1 98.62 83 GLN A CA 1
ATOM 653 C C . GLN A 1 83 ? -16.219 -0.896 11.43 1 98.62 83 GLN A C 1
ATOM 655 O O . GLN A 1 83 ? -16.953 -1.886 11.445 1 98.62 83 GLN A O 1
ATOM 660 N N . GLN A 1 84 ? -16.641 0.302 11.289 1 98.25 84 GLN A N 1
ATOM 661 C CA . GLN A 1 84 ? -18.062 0.593 11.156 1 98.25 84 GLN A CA 1
ATOM 662 C C . GLN A 1 84 ? -18.625 0.027 9.859 1 98.25 84 GLN A C 1
ATOM 664 O O . GLN A 1 84 ? -19.703 -0.58 9.844 1 98.25 84 GLN A O 1
ATOM 669 N N . GLU A 1 85 ? -17.906 0.173 8.773 1 98.25 85 GLU A N 1
ATOM 670 C CA . GLU A 1 85 ? -18.453 -0.114 7.445 1 98.25 85 GLU A CA 1
ATOM 671 C C . GLU A 1 85 ? -18.234 -1.577 7.066 1 98.25 85 GLU A C 1
ATOM 673 O O . GLU A 1 85 ? -19.047 -2.16 6.348 1 98.25 85 GLU A O 1
ATOM 678 N N . LEU A 1 86 ? -17.141 -2.174 7.555 1 98.06 86 LEU A N 1
ATOM 679 C CA . LEU A 1 86 ? -16.781 -3.506 7.086 1 98.06 86 LEU A CA 1
ATOM 680 C C . LEU A 1 86 ? -16.562 -4.461 8.258 1 98.06 86 LEU A C 1
ATOM 682 O O . LEU A 1 86 ? -16.266 -5.637 8.055 1 98.06 86 LEU A O 1
ATOM 686 N N . LEU A 1 87 ? -16.641 -3.988 9.477 1 97.94 87 LEU A N 1
ATOM 687 C CA . LEU A 1 87 ? -16.453 -4.773 10.695 1 97.94 87 LEU A CA 1
ATOM 688 C C . LEU A 1 87 ? -15.047 -5.344 10.773 1 97.94 87 LEU A C 1
ATOM 690 O O . LEU A 1 87 ? -14.852 -6.469 11.234 1 97.94 87 LEU A O 1
ATOM 694 N N . LEU A 1 88 ? -14.117 -4.57 10.328 1 98.31 88 LEU A N 1
ATOM 695 C CA . LEU A 1 88 ? -12.719 -4.965 10.445 1 98.31 88 LEU A CA 1
ATOM 696 C C . LEU A 1 88 ? -12.125 -4.484 11.766 1 98.31 88 LEU A C 1
ATOM 698 O O . LEU A 1 88 ? -12.305 -3.324 12.148 1 98.31 88 LEU A O 1
ATOM 702 N N . ASP A 1 89 ? -11.453 -5.43 12.375 1 97.5 89 ASP A N 1
ATOM 703 C CA . ASP A 1 89 ? -10.672 -4.996 13.523 1 97.5 89 ASP A CA 1
ATOM 704 C C . ASP A 1 89 ? -9.523 -4.082 13.102 1 97.5 89 ASP A C 1
ATOM 706 O O . ASP A 1 89 ? -9.055 -4.152 11.961 1 97.5 89 ASP A O 1
ATOM 710 N N . ALA A 1 90 ? -9.07 -3.244 14.055 1 97.19 90 ALA A N 1
ATOM 711 C CA . ALA A 1 90 ? -8.039 -2.268 13.734 1 97.19 90 ALA A CA 1
ATOM 712 C C . ALA A 1 90 ? -6.746 -2.959 13.297 1 97.19 90 ALA A C 1
ATOM 714 O O . ALA A 1 90 ? -5.992 -2.418 12.484 1 97.19 90 ALA A O 1
ATOM 715 N N . ASP A 1 91 ? -6.461 -4.152 13.727 1 95.56 91 ASP A N 1
ATOM 716 C CA . ASP A 1 91 ? -5.219 -4.844 13.383 1 95.56 91 ASP A CA 1
ATOM 717 C C . ASP A 1 91 ? -5.312 -5.477 11.992 1 95.56 91 ASP A C 1
ATOM 719 O O . ASP A 1 91 ? -4.344 -6.059 11.508 1 95.56 91 ASP A O 1
ATOM 723 N N . ALA A 1 92 ? -6.527 -5.355 11.391 1 97.69 92 ALA A N 1
ATOM 724 C CA . ALA A 1 92 ? -6.707 -5.844 10.023 1 97.69 92 ALA A CA 1
ATOM 725 C C . ALA A 1 92 ? -6.539 -4.711 9.008 1 97.69 92 ALA A C 1
ATOM 727 O O . ALA A 1 92 ? -6.781 -4.902 7.816 1 97.69 92 ALA A O 1
ATOM 728 N N . VAL A 1 93 ? -6.164 -3.531 9.461 1 98.44 93 VAL A N 1
ATOM 729 C CA . VAL A 1 93 ? -6.047 -2.367 8.594 1 98.44 93 VAL A CA 1
ATOM 730 C C . VAL A 1 93 ? -4.625 -1.812 8.656 1 98.44 93 VAL A C 1
ATOM 732 O O . VAL A 1 93 ? -4.137 -1.469 9.742 1 98.44 93 VAL A O 1
ATOM 735 N N . LEU A 1 94 ? -3.943 -1.781 7.574 1 98.75 94 LEU A N 1
ATOM 736 C CA . LEU A 1 94 ? -2.613 -1.195 7.457 1 98.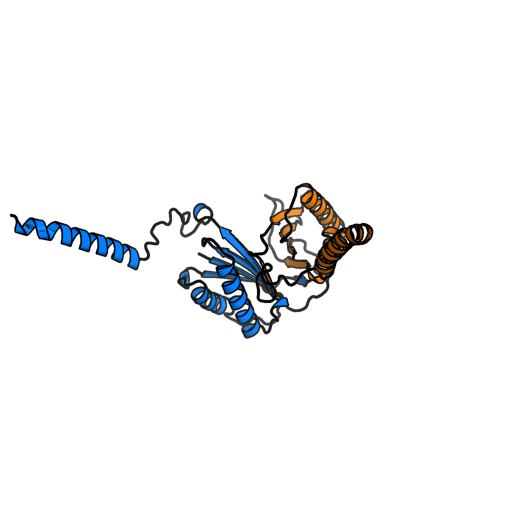75 94 LEU A CA 1
ATOM 737 C C . LEU A 1 94 ? -2.613 -0.042 6.457 1 98.75 94 LEU A C 1
ATOM 739 O O . LEU A 1 94 ? -3.182 -0.156 5.371 1 98.75 94 LEU A O 1
ATOM 743 N N . ILE A 1 95 ? -1.979 1.035 6.852 1 98.88 95 ILE A N 1
ATOM 744 C CA . ILE A 1 95 ? -2.008 2.246 6.039 1 98.88 95 ILE A CA 1
ATOM 745 C C . ILE A 1 95 ? -0.586 2.758 5.824 1 98.88 95 ILE A C 1
ATOM 747 O O . ILE A 1 95 ? 0.157 2.967 6.785 1 98.88 95 ILE A O 1
ATOM 751 N N . ASN A 1 96 ? -0.191 2.982 4.645 1 98.88 96 ASN A N 1
ATOM 752 C CA . ASN A 1 96 ? 1.052 3.662 4.297 1 98.88 96 ASN A CA 1
ATOM 753 C C . ASN A 1 96 ? 0.792 5.086 3.809 1 98.88 96 ASN A C 1
ATOM 755 O O . ASN A 1 96 ? -0.002 5.297 2.891 1 98.88 96 ASN A O 1
ATOM 759 N N . TYR A 1 97 ? 1.485 6.023 4.426 1 98.81 97 TYR A N 1
ATOM 760 C CA . TYR A 1 97 ? 1.313 7.426 4.066 1 98.81 97 TYR A CA 1
ATOM 761 C C . TYR A 1 97 ? 2.496 7.93 3.246 1 98.81 97 TYR A C 1
ATOM 763 O O . TYR A 1 97 ? 3.631 7.492 3.449 1 98.81 97 TYR A O 1
ATOM 771 N N . ARG A 1 98 ? 2.143 8.93 2.412 1 98.31 98 ARG A N 1
ATOM 772 C CA . ARG A 1 98 ? 3.195 9.594 1.647 1 98.31 98 ARG A CA 1
ATOM 773 C C . ARG A 1 98 ? 2.857 11.062 1.403 1 98.31 98 ARG A C 1
ATOM 775 O O . ARG A 1 98 ? 1.794 11.375 0.868 1 98.31 98 ARG A O 1
ATOM 782 N N . SER A 1 99 ? 3.814 11.875 1.783 1 97.69 99 SER A N 1
ATOM 783 C CA . SER A 1 99 ? 3.756 13.281 1.392 1 97.69 99 SER A CA 1
ATOM 784 C C . SER A 1 99 ? 4.477 13.516 0.069 1 97.69 99 SER A C 1
ATOM 786 O O . SER A 1 99 ? 5.621 13.094 -0.105 1 97.69 99 SER A O 1
ATOM 788 N N . LEU A 1 100 ? 3.805 14.156 -0.797 1 97.38 100 LEU A N 1
ATOM 789 C CA . LEU A 1 100 ? 4.398 14.516 -2.08 1 97.38 100 LEU A CA 1
ATOM 790 C C . LEU A 1 100 ? 4.5 16.031 -2.227 1 97.38 100 LEU A C 1
ATOM 792 O O . LEU A 1 100 ? 3.543 16.75 -1.934 1 97.38 100 LEU A O 1
ATOM 796 N N . SER A 1 101 ? 5.676 16.438 -2.656 1 96.06 101 SER A N 1
ATOM 797 C CA . SER A 1 101 ? 5.777 17.844 -2.998 1 96.06 101 SER A CA 1
ATOM 798 C C . SER A 1 101 ? 4.84 18.203 -4.148 1 96.06 101 SER A C 1
ATOM 800 O O . SER A 1 101 ? 4.656 17.406 -5.074 1 96.06 101 SER A O 1
ATOM 802 N N . PRO A 1 102 ? 4.316 19.422 -4.105 1 95.06 102 PRO A N 1
ATOM 803 C CA . PRO A 1 102 ? 3.332 19.828 -5.109 1 95.06 102 PRO A CA 1
ATOM 804 C C . PRO A 1 102 ? 3.857 19.688 -6.539 1 95.06 102 PRO A C 1
ATOM 806 O O . PRO A 1 102 ? 3.08 19.453 -7.465 1 95.06 102 PRO A O 1
ATOM 809 N N . GLU A 1 103 ? 5.172 19.797 -6.789 1 95.81 103 GLU A N 1
ATOM 810 C CA . GLU A 1 103 ? 5.742 19.672 -8.125 1 95.81 103 GLU A CA 1
ATOM 811 C C . GLU A 1 103 ? 5.703 18.219 -8.609 1 95.81 103 GLU A C 1
ATOM 813 O O . GLU A 1 103 ? 5.902 17.953 -9.789 1 95.81 103 GLU A O 1
ATOM 818 N N . LEU A 1 104 ? 5.352 17.375 -7.688 1 97.25 104 LEU A N 1
ATOM 819 C CA . LEU A 1 104 ? 5.316 15.961 -8.031 1 97.25 104 LEU A CA 1
ATOM 820 C C . LEU A 1 104 ? 3.881 15.492 -8.25 1 97.25 104 LEU A C 1
ATOM 822 O O . LEU A 1 104 ? 3.633 14.289 -8.391 1 97.25 104 LEU A O 1
ATOM 826 N N . ILE A 1 105 ? 2.979 16.438 -8.219 1 97.44 105 ILE A N 1
ATOM 827 C CA . ILE A 1 105 ? 1.575 16.094 -8.43 1 97.44 105 ILE A CA 1
ATOM 828 C C . ILE A 1 105 ? 1.051 16.844 -9.664 1 97.44 105 ILE A C 1
ATOM 830 O O . ILE A 1 105 ? 1.07 18.078 -9.703 1 97.44 105 ILE A O 1
ATOM 834 N N . GLY A 1 106 ? 0.683 16.047 -10.711 1 97.31 106 GLY A N 1
ATOM 835 C CA . GLY A 1 106 ? -0.011 16.625 -11.852 1 97.31 106 GLY A CA 1
ATOM 836 C C . GLY A 1 106 ? -1.521 16.547 -11.734 1 97.31 106 GLY A C 1
ATOM 837 O O . GLY A 1 106 ? -2.074 15.492 -11.422 1 97.31 106 GLY A O 1
ATOM 838 N N . TYR A 1 107 ? -2.141 17.609 -11.953 1 95.62 107 TYR A N 1
ATOM 839 C CA . TYR A 1 107 ? -3.594 17.719 -11.867 1 95.62 107 TYR A CA 1
ATOM 840 C C . TYR A 1 107 ? -4.113 18.859 -12.734 1 95.62 107 TYR A C 1
ATOM 842 O O . TYR A 1 107 ? -3.498 19.922 -12.797 1 95.62 107 TYR A O 1
ATOM 850 N N . ASN A 1 108 ? -5.234 18.516 -13.398 1 94.75 108 ASN A N 1
ATOM 851 C CA . ASN A 1 108 ? -5.883 19.531 -14.203 1 94.75 108 ASN A CA 1
ATOM 852 C C . ASN A 1 108 ? -4.922 20.125 -15.234 1 94.75 108 ASN A C 1
ATOM 854 O O . ASN A 1 108 ? -4.859 21.344 -15.398 1 94.75 108 ASN A O 1
ATOM 858 N N . GLY A 1 109 ? -4.078 19.328 -15.828 1 96.06 109 GLY A N 1
ATOM 859 C CA . GLY A 1 109 ? -3.23 19.656 -16.953 1 96.06 109 GLY A CA 1
ATOM 860 C C . GLY A 1 109 ? -1.9 20.266 -16.547 1 96.06 109 GLY A C 1
ATOM 861 O O . GLY A 1 109 ? -1.033 20.5 -17.391 1 96.06 109 GLY A O 1
ATOM 862 N N . HIS A 1 110 ? -1.633 20.547 -15.172 1 95.69 110 HIS A N 1
ATOM 863 C CA . HIS A 1 110 ? -0.428 21.188 -14.648 1 95.69 110 HIS A CA 1
ATOM 864 C C . HIS A 1 110 ? 0.012 20.547 -13.336 1 95.69 110 HIS A C 1
ATOM 866 O O . HIS A 1 110 ? -0.748 19.781 -12.727 1 95.69 110 HIS A O 1
ATOM 872 N N . ILE A 1 111 ? 1.297 20.859 -13 1 96.12 111 ILE A N 1
ATOM 873 C CA . ILE A 1 111 ? 1.684 20.484 -11.641 1 96.12 111 ILE A CA 1
ATOM 874 C C . ILE A 1 111 ? 1.027 21.422 -10.641 1 96.12 111 ILE A C 1
ATOM 876 O O . ILE A 1 111 ? 0.624 22.531 -10.992 1 96.12 111 ILE A O 1
ATOM 880 N N . LEU A 1 112 ? 0.755 21 -9.422 1 93.25 112 LEU A N 1
ATOM 881 C CA . LEU A 1 112 ? -0.005 21.75 -8.43 1 93.25 112 LEU A CA 1
ATOM 882 C C . LEU A 1 112 ? 0.646 23.109 -8.156 1 93.25 112 LEU A C 1
ATOM 884 O O . LEU A 1 112 ? -0.038 24.078 -7.809 1 93.25 112 LEU A O 1
ATOM 888 N N . THR A 1 113 ? 1.987 23.125 -8.391 1 88.19 113 THR A N 1
ATOM 889 C CA . THR A 1 113 ? 2.668 24.391 -8.172 1 88.19 113 THR A CA 1
ATOM 890 C C . THR A 1 113 ? 2.203 25.438 -9.188 1 88.19 113 THR A C 1
ATOM 892 O O . THR A 1 113 ? 2.275 26.641 -8.922 1 88.19 113 THR A O 1
ATOM 895 N N . GLU A 1 114 ? 1.887 24.875 -10.281 1 79.94 114 GLU A N 1
ATOM 896 C CA . GLU A 1 114 ? 1.48 25.766 -11.359 1 79.94 114 GLU A CA 1
ATOM 897 C C . GLU A 1 114 ? -0.036 25.938 -11.398 1 79.94 114 GLU A C 1
ATOM 899 O O . GLU A 1 114 ? -0.552 26.812 -12.086 1 79.94 114 GLU A O 1
ATOM 904 N N . ASN A 1 115 ? -0.595 24.828 -10.82 1 67.06 115 ASN A N 1
ATOM 905 C CA . ASN A 1 115 ? -2.043 24.969 -10.703 1 67.06 115 ASN A CA 1
ATOM 906 C C . ASN A 1 115 ? -2.426 26.031 -9.664 1 67.06 115 ASN A C 1
ATOM 908 O O . ASN A 1 115 ? -3.58 26.094 -9.242 1 67.06 115 ASN A O 1
ATOM 912 N N . ARG A 1 116 ? -1.469 27.031 -9.445 1 53.5 116 ARG A N 1
ATOM 913 C CA . ARG A 1 116 ? -1.56 28.141 -8.5 1 53.5 116 ARG A CA 1
ATOM 914 C C . ARG A 1 116 ? -3.01 28.562 -8.297 1 53.5 116 ARG A C 1
ATOM 916 O O . ARG A 1 116 ? -3.396 28.969 -7.195 1 53.5 116 ARG A O 1
ATOM 923 N N . PRO A 1 117 ? -3.84 28.641 -9.219 1 47.88 117 PRO A N 1
ATOM 924 C CA . PRO A 1 117 ? -4.914 29.469 -8.68 1 47.88 117 PRO A CA 1
ATOM 925 C C . PRO A 1 117 ? -5.66 28.797 -7.531 1 47.88 117 PRO A C 1
ATOM 927 O O . PRO A 1 117 ? -6.742 29.25 -7.145 1 47.88 117 PRO A O 1
ATOM 930 N N . PHE A 1 118 ? -5.309 27.641 -7.105 1 43.28 118 PHE A N 1
ATOM 931 C CA . PHE A 1 118 ? -6.422 27.406 -6.195 1 43.28 118 PHE A CA 1
ATOM 932 C C . PHE A 1 118 ? -6.551 28.547 -5.191 1 43.28 118 PHE A C 1
ATOM 934 O O . PHE A 1 118 ? -5.836 28.578 -4.184 1 43.28 118 PHE A O 1
ATOM 941 N N . ILE A 1 119 ? -6.281 29.703 -5.516 1 39.62 119 ILE A N 1
ATOM 942 C CA . ILE A 1 119 ? -6.809 30.766 -4.664 1 39.62 119 ILE A CA 1
ATOM 943 C C . ILE A 1 119 ? -8.164 30.344 -4.098 1 39.62 119 ILE A C 1
ATOM 945 O O . ILE A 1 119 ? -9.102 30.047 -4.852 1 39.62 119 ILE A O 1
ATOM 949 N N . THR A 1 120 ? -8.219 29.625 -3.121 1 40.97 120 THR A N 1
ATOM 950 C CA . THR A 1 120 ? -9.555 29.609 -2.539 1 40.97 120 THR A CA 1
ATOM 951 C C . THR A 1 120 ? -10.281 30.922 -2.795 1 40.97 120 THR A C 1
ATOM 953 O O . THR A 1 120 ? -9.711 32 -2.617 1 40.97 120 THR A O 1
ATOM 956 N N . ARG A 1 121 ? -11.094 30.969 -3.811 1 42.16 121 ARG A N 1
ATOM 957 C CA . ARG A 1 121 ? -11.883 32.156 -4.145 1 42.16 121 ARG A CA 1
ATOM 958 C C . ARG A 1 121 ? -12.062 33.062 -2.93 1 42.16 121 ARG A C 1
ATOM 960 O O . ARG A 1 121 ? -12.055 34.281 -3.055 1 42.16 121 ARG A O 1
ATOM 967 N N . ASP A 1 122 ? -12.203 32.375 -1.841 1 43.84 122 ASP A N 1
ATOM 968 C CA . ASP A 1 122 ? -12.469 33.188 -0.64 1 43.84 122 ASP A CA 1
ATOM 969 C C . ASP A 1 122 ? -11.211 33.906 -0.171 1 43.84 122 ASP A C 1
ATOM 971 O O . ASP A 1 122 ? -11.281 35.062 0.265 1 43.84 122 ASP A O 1
ATOM 975 N N . ARG A 1 123 ? -10.062 33.219 -0.366 1 47.09 123 ARG A N 1
ATOM 976 C CA . ARG A 1 123 ? -8.883 33.906 0.152 1 47.09 123 ARG A CA 1
ATOM 977 C C . ARG A 1 123 ? -8.398 34.969 -0.827 1 47.09 123 ARG A C 1
ATOM 979 O O . ARG A 1 123 ? -7.906 36.031 -0.415 1 47.09 123 ARG A O 1
ATOM 986 N N . ALA A 1 124 ? -8.539 34.781 -2.119 1 46.94 124 ALA A N 1
ATOM 987 C CA . ALA A 1 124 ? -8.25 35.812 -3.104 1 46.94 124 ALA A CA 1
ATOM 988 C C . ALA A 1 124 ? -9.18 37.031 -2.928 1 46.94 124 ALA A C 1
ATOM 990 O O . ALA A 1 124 ? -8.742 38.188 -3.021 1 46.94 124 ALA A O 1
ATOM 991 N N . ILE A 1 125 ? -10.375 36.656 -2.639 1 47.25 125 ILE A N 1
ATOM 992 C CA . ILE A 1 125 ? -11.359 37.688 -2.34 1 47.25 125 ILE A CA 1
ATOM 993 C C . ILE A 1 125 ? -10.961 38.406 -1.052 1 47.25 125 ILE A C 1
ATOM 995 O O . ILE A 1 125 ? -11.055 39.625 -0.969 1 47.25 125 ILE A O 1
ATOM 999 N N . VAL A 1 126 ? -10.359 37.656 -0.189 1 48.31 126 VAL A N 1
ATOM 1000 C CA . VAL A 1 126 ? -9.961 38.219 1.089 1 48.31 126 VAL A CA 1
ATOM 1001 C C . VAL A 1 126 ? -8.703 39.094 0.897 1 48.31 126 VAL A C 1
ATOM 1003 O O . VAL A 1 126 ? -8.617 40.188 1.415 1 48.31 126 VAL A O 1
ATOM 1006 N N . ILE A 1 127 ? -7.871 38.562 0.105 1 52.5 127 ILE A N 1
ATOM 1007 C CA . ILE A 1 127 ? -6.641 39.312 -0.136 1 52.5 127 ILE A CA 1
ATOM 1008 C C . ILE A 1 127 ? -6.938 40.531 -1.023 1 52.5 127 ILE A C 1
ATOM 1010 O O . ILE A 1 127 ? -6.469 41.625 -0.753 1 52.5 127 ILE A O 1
ATOM 1014 N N . LEU A 1 128 ? -7.715 40.219 -2.01 1 55.09 128 LEU A N 1
ATOM 1015 C CA . LEU A 1 128 ? -8.141 41.312 -2.848 1 55.09 128 LEU A CA 1
ATOM 1016 C C . LEU A 1 128 ? -9 42.312 -2.053 1 55.09 128 LEU A C 1
ATOM 1018 O O . LEU A 1 128 ? -8.867 43.531 -2.207 1 55.09 128 LEU A O 1
ATOM 1022 N N . GLY A 1 129 ? -9.727 41.656 -1.147 1 51.59 129 GLY A N 1
ATOM 1023 C CA . GLY A 1 129 ? -10.516 42.469 -0.25 1 51.59 129 GLY A CA 1
ATOM 1024 C C . GLY A 1 129 ? -9.672 43.25 0.736 1 51.59 129 GLY A C 1
ATOM 1025 O O . GLY A 1 129 ? -9.883 44.469 0.934 1 51.59 129 GLY A O 1
ATOM 1026 N N . LEU A 1 130 ? -8.664 42.531 1.165 1 55.12 130 LEU A N 1
ATOM 1027 C CA . LEU A 1 130 ? -7.77 43.188 2.125 1 55.12 130 LEU A CA 1
ATOM 1028 C C . LEU A 1 130 ? -6.895 44.219 1.442 1 55.12 130 LEU A C 1
ATOM 1030 O O . LEU A 1 130 ? -6.66 45.281 1.994 1 55.12 130 LEU A O 1
ATOM 1034 N N . LEU A 1 131 ? -6.516 43.812 0.298 1 56.03 131 LEU A N 1
ATOM 1035 C CA . LEU A 1 131 ? -5.719 44.781 -0.459 1 56.03 131 LEU A CA 1
ATOM 1036 C C . LEU A 1 131 ? -6.559 45.969 -0.869 1 56.03 131 LEU A C 1
ATOM 1038 O O . LEU A 1 131 ? -6.082 47.125 -0.826 1 56.03 131 LEU A O 1
ATOM 1042 N N . ALA A 1 132 ? -7.852 45.594 -1.119 1 55.22 132 ALA A N 1
ATOM 1043 C CA . ALA A 1 132 ? -8.797 46.656 -1.489 1 55.22 132 ALA A CA 1
ATOM 1044 C C . ALA A 1 132 ? -9.117 47.562 -0.296 1 55.22 132 ALA A C 1
ATOM 1046 O O . ALA A 1 132 ? -9.172 48.781 -0.427 1 55.22 132 ALA A O 1
ATOM 1047 N N . ILE A 1 133 ? -9.125 46.875 0.853 1 53.94 133 ILE A N 1
ATOM 1048 C CA . ILE A 1 133 ? -9.398 47.625 2.074 1 53.94 133 ILE A CA 1
ATOM 1049 C C . ILE A 1 133 ? -8.164 48.4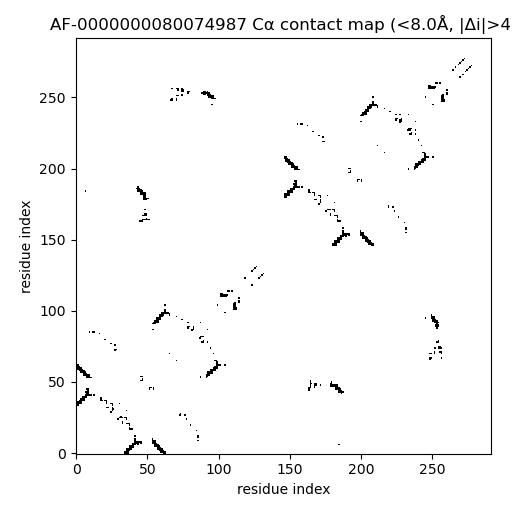38 2.461 1 53.94 133 ILE A C 1
ATOM 1051 O O . ILE A 1 133 ? -8.273 49.594 2.824 1 53.94 133 ILE A O 1
ATOM 1055 N N . GLY A 1 134 ? -7.035 47.812 2.201 1 56.03 134 GLY A N 1
ATOM 1056 C CA . GLY A 1 134 ? -5.789 48.5 2.457 1 56.03 134 GLY A CA 1
ATOM 1057 C C . GLY A 1 134 ? -5.566 49.688 1.524 1 56.03 134 GLY A C 1
ATOM 1058 O O . GLY A 1 134 ? -5.137 50.75 1.959 1 56.03 134 GLY A O 1
ATOM 1059 N N . PHE A 1 135 ? -5.938 49.375 0.326 1 54.75 135 PHE A N 1
ATOM 1060 C CA . PHE A 1 135 ? -5.805 50.438 -0.66 1 54.75 135 PHE A CA 1
ATOM 1061 C C . PHE A 1 135 ? -6.785 51.594 -0.37 1 54.75 135 PHE A C 1
ATOM 1063 O O . PHE A 1 135 ? -6.441 52.75 -0.505 1 54.75 135 PHE A O 1
ATOM 1070 N N . ALA A 1 136 ? -7.977 51.188 0.149 1 52.34 136 ALA A N 1
ATOM 1071 C CA . ALA A 1 136 ? -8.992 52.188 0.49 1 52.34 136 ALA A CA 1
ATOM 1072 C C . ALA A 1 136 ? -8.586 53 1.714 1 52.34 136 ALA A C 1
ATOM 1074 O O . ALA A 1 136 ? -8.742 54.219 1.737 1 52.34 136 ALA A O 1
ATOM 1075 N N . ALA A 1 137 ? -7.949 52.375 2.588 1 54.38 137 ALA A N 1
ATOM 1076 C CA . ALA A 1 137 ? -7.527 53.031 3.828 1 54.38 137 ALA A CA 1
ATOM 1077 C C . ALA A 1 137 ? -6.324 53.938 3.59 1 54.38 137 ALA A C 1
ATOM 1079 O O . ALA A 1 137 ? -6.168 54.938 4.262 1 54.38 137 ALA A O 1
ATOM 1080 N N . PHE A 1 138 ? -5.629 53.594 2.619 1 52.88 138 PHE A N 1
ATOM 1081 C CA . PHE A 1 138 ? -4.438 54.375 2.301 1 52.88 138 PHE A CA 1
ATOM 1082 C C . PHE A 1 138 ? -4.797 55.625 1.502 1 52.88 138 PHE A C 1
ATOM 1084 O O . PHE A 1 138 ? -4.195 56.656 1.689 1 52.88 138 PHE A O 1
ATOM 1091 N N . ILE A 1 139 ? -5.832 55.469 0.707 1 53.84 139 ILE A N 1
ATOM 1092 C CA . ILE A 1 139 ? -6.184 56.562 -0.18 1 53.84 139 ILE A CA 1
ATOM 1093 C C . ILE A 1 139 ? -7.07 57.562 0.564 1 53.84 139 ILE A C 1
ATOM 1095 O O . ILE A 1 139 ? -6.969 58.781 0.35 1 53.84 139 ILE A O 1
ATOM 1099 N N . LEU A 1 140 ? -7.719 57.094 1.577 1 50.5 140 LEU A N 1
ATOM 1100 C CA . LEU A 1 140 ? -8.695 57.938 2.236 1 50.5 140 LEU A CA 1
ATOM 1101 C C . LEU A 1 140 ? -7.996 59.062 2.986 1 50.5 140 LEU A C 1
ATOM 1103 O O . LEU A 1 140 ? -8.438 60.219 2.938 1 50.5 140 LEU A O 1
ATOM 1107 N N . PRO A 1 141 ? -6.922 58.719 3.57 1 49.62 141 PRO A N 1
ATOM 1108 C CA . PRO A 1 141 ? -6.34 59.844 4.289 1 49.62 141 PRO A CA 1
ATOM 1109 C C . PRO A 1 141 ? -5.801 60.938 3.348 1 49.62 141 PRO A C 1
ATOM 1111 O O . PRO A 1 141 ? -5.723 62.094 3.725 1 49.62 141 PRO A O 1
ATOM 1114 N N . PHE A 1 142 ? -5.473 60.594 2.238 1 50.03 142 PHE A N 1
ATOM 1115 C CA . PHE A 1 142 ? -4.855 61.562 1.341 1 50.03 142 PHE A CA 1
ATOM 1116 C C . PHE A 1 142 ? -5.898 62.531 0.795 1 50.03 142 PHE A C 1
ATOM 1118 O O . PHE A 1 142 ? -5.566 63.656 0.417 1 50.03 142 PHE A O 1
ATOM 1125 N N . PHE A 1 143 ? -7.125 62.062 0.708 1 48.84 143 PHE A N 1
ATOM 1126 C CA . PHE A 1 143 ? -8.117 63 0.196 1 48.84 143 PHE A CA 1
ATOM 1127 C C . PHE A 1 143 ? -8.391 64.125 1.207 1 48.84 143 PHE A C 1
ATOM 1129 O O . PHE A 1 143 ? -9.047 65.125 0.886 1 48.84 143 PHE A O 1
ATOM 1136 N N . LYS A 1 144 ? -8.055 63.75 2.404 1 48.81 144 LYS A N 1
ATOM 1137 C CA . LYS A 1 144 ? -8.32 64.875 3.338 1 48.81 144 LYS A CA 1
ATOM 1138 C C . LYS A 1 144 ? -7.387 66 3.094 1 48.81 144 LYS A C 1
ATOM 1140 O O . LYS A 1 144 ? -7.699 67.188 3.465 1 48.81 144 LYS A O 1
ATOM 1145 N N . TYR A 1 145 ? -6.211 65.688 2.654 1 46.38 145 TYR A N 1
ATOM 1146 C CA . TYR A 1 145 ? -5.281 66.812 2.588 1 46.38 145 TYR A CA 1
ATOM 1147 C C . TYR A 1 145 ? -5.395 67.5 1.251 1 46.38 145 TYR A C 1
ATOM 1149 O O . TYR A 1 145 ? -4.863 68.625 1.087 1 46.38 145 TYR A O 1
ATOM 1157 N N . ILE A 1 146 ? -6.082 67 0.388 1 37.44 146 ILE A N 1
ATOM 1158 C CA . ILE A 1 146 ? -6.211 67.812 -0.783 1 37.44 146 ILE A CA 1
ATOM 1159 C C . ILE A 1 146 ? -7.465 68.688 -0.655 1 37.44 146 ILE A C 1
ATOM 1161 O O . ILE A 1 146 ? -8.516 68.188 -0.239 1 37.44 146 ILE A O 1
ATOM 1165 N N . MET B 1 1 ? 6.832 -4.016 9.641 1 92.12 1 MET B N 1
ATOM 1166 C CA . MET B 1 1 ? 5.496 -4.121 9.062 1 92.12 1 MET B CA 1
ATOM 1167 C C . MET B 1 1 ? 5.539 -3.943 7.551 1 92.12 1 MET B C 1
ATOM 1169 O O . MET B 1 1 ? 5.113 -2.912 7.027 1 92.12 1 MET B O 1
ATOM 1173 N N . PRO B 1 2 ? 6.129 -4.949 6.895 1 98.06 2 PRO B N 1
ATOM 1174 C CA . PRO B 1 2 ? 6.293 -4.848 5.441 1 98.06 2 PRO B CA 1
ATOM 1175 C C . PRO B 1 2 ? 4.996 -5.109 4.684 1 98.06 2 PRO B C 1
ATOM 1177 O O . PRO B 1 2 ? 4.203 -5.965 5.082 1 98.06 2 PRO B O 1
ATOM 1180 N N . VAL B 1 3 ? 4.785 -4.344 3.637 1 98.88 3 VAL B N 1
ATOM 1181 C CA . VAL B 1 3 ? 3.729 -4.586 2.66 1 98.88 3 VAL B CA 1
ATOM 1182 C C . VAL B 1 3 ? 4.344 -4.949 1.311 1 98.88 3 VAL B C 1
ATOM 1184 O O . VAL B 1 3 ? 5.176 -4.207 0.782 1 98.88 3 VAL B O 1
ATOM 1187 N N . ILE B 1 4 ? 3.963 -6.078 0.808 1 98.94 4 ILE B N 1
ATOM 1188 C CA . ILE B 1 4 ? 4.422 -6.539 -0.499 1 98.94 4 ILE B CA 1
ATOM 1189 C C . ILE B 1 4 ? 3.238 -6.613 -1.462 1 98.94 4 ILE B C 1
ATOM 1191 O O . ILE B 1 4 ? 2.369 -7.477 -1.32 1 98.94 4 ILE B O 1
ATOM 1195 N N . LYS B 1 5 ? 3.244 -5.781 -2.381 1 98.88 5 LYS B N 1
ATOM 1196 C CA . LYS B 1 5 ? 2.195 -5.762 -3.396 1 98.88 5 LYS B CA 1
ATOM 1197 C C . LYS B 1 5 ? 2.697 -6.34 -4.715 1 98.88 5 LYS B C 1
ATOM 1199 O O . LYS B 1 5 ? 3.711 -5.891 -5.25 1 98.88 5 LYS B O 1
ATOM 1204 N N . VAL B 1 6 ? 1.931 -7.258 -5.25 1 98.88 6 VAL B N 1
ATOM 1205 C CA . VAL B 1 6 ? 2.32 -7.934 -6.48 1 98.88 6 VAL B CA 1
ATOM 1206 C C . VAL B 1 6 ? 1.244 -7.727 -7.547 1 98.88 6 VAL B C 1
ATOM 1208 O O . VAL B 1 6 ? 0.059 -7.949 -7.289 1 98.88 6 VAL B O 1
ATOM 1211 N N . GLN B 1 7 ? 1.655 -7.289 -8.625 1 98.44 7 GLN B N 1
ATOM 1212 C CA . GLN B 1 7 ? 0.845 -7.352 -9.836 1 98.44 7 GLN B CA 1
ATOM 1213 C C . GLN B 1 7 ? 1.477 -8.273 -10.875 1 98.44 7 GLN B C 1
ATOM 1215 O O . GLN B 1 7 ? 2.676 -8.188 -11.141 1 98.44 7 GLN B O 1
ATOM 1220 N N . THR B 1 8 ? 0.722 -9.141 -11.461 1 98.5 8 THR B N 1
ATOM 1221 C CA . THR B 1 8 ? 1.232 -10.047 -12.484 1 98.5 8 THR B CA 1
ATOM 1222 C C . THR B 1 8 ? 0.141 -10.383 -13.5 1 98.5 8 THR B C 1
ATOM 1224 O O . THR B 1 8 ? -1.04 -10.438 -13.148 1 98.5 8 THR B O 1
ATOM 1227 N N . ASN B 1 9 ? 0.508 -10.555 -14.727 1 98 9 ASN B N 1
ATOM 1228 C CA . ASN B 1 9 ? -0.425 -10.992 -15.766 1 98 9 ASN B CA 1
ATOM 1229 C C . ASN B 1 9 ? -0.306 -12.492 -16.031 1 98 9 ASN B C 1
ATOM 1231 O O . ASN B 1 9 ? -0.796 -12.984 -17.047 1 98 9 ASN B O 1
ATOM 1235 N N . HIS B 1 10 ? 0.456 -13.148 -15.086 1 97.69 10 HIS B N 1
ATOM 1236 C CA . HIS B 1 10 ? 0.567 -14.602 -15.195 1 97.69 10 HIS B CA 1
ATOM 1237 C C . HIS B 1 10 ? -0.801 -15.266 -15.102 1 97.69 10 HIS B C 1
ATOM 1239 O O . HIS B 1 10 ? -1.558 -15.008 -14.164 1 97.69 10 HIS B O 1
ATOM 1245 N N . LYS B 1 11 ? -1.117 -16.172 -15.945 1 94.88 11 LYS B N 1
ATOM 1246 C CA . LYS B 1 11 ? -2.465 -16.719 -16.078 1 94.88 11 LYS B CA 1
ATOM 1247 C C . LYS B 1 11 ? -2.701 -17.828 -15.055 1 94.88 11 LYS B C 1
ATOM 1249 O O . LYS B 1 11 ? -3.848 -18.156 -14.75 1 94.88 11 LYS B O 1
ATOM 1254 N N . LYS B 1 12 ? -1.667 -18.375 -14.539 1 95.06 12 LYS B N 1
ATOM 1255 C CA . LYS B 1 12 ? -1.809 -19.5 -13.602 1 95.06 12 LYS B CA 1
ATOM 1256 C C . LYS B 1 12 ? -1.056 -19.219 -12.305 1 95.06 12 LYS B C 1
ATOM 1258 O O . LYS B 1 12 ? 0.09 -19.641 -12.141 1 95.06 12 LYS B O 1
ATOM 1263 N N . VAL B 1 13 ? -1.622 -18.516 -11.453 1 97.38 13 VAL B N 1
ATOM 1264 C CA . VAL B 1 13 ? -1.066 -18.328 -10.117 1 97.38 13 VAL B CA 1
ATOM 1265 C C . VAL B 1 13 ? -1.767 -19.25 -9.125 1 97.38 13 VAL B C 1
ATOM 1267 O O . VAL B 1 13 ? -2.984 -19.172 -8.945 1 97.38 13 VAL B O 1
ATOM 1270 N N . SER B 1 14 ? -1.048 -20.094 -8.555 1 96.75 14 SER B N 1
ATOM 1271 C CA . SER B 1 14 ? -1.59 -21.156 -7.707 1 96.75 14 SER B CA 1
ATOM 1272 C C . SER B 1 14 ? -2.287 -20.578 -6.48 1 96.75 14 SER B C 1
ATOM 1274 O O . SER B 1 14 ? -1.991 -19.453 -6.059 1 96.75 14 SER B O 1
ATOM 1276 N N . ASP B 1 15 ? -3.172 -21.391 -5.992 1 94.94 15 ASP B N 1
ATOM 1277 C CA . ASP B 1 15 ? -3.791 -21.047 -4.719 1 94.94 15 ASP B CA 1
ATOM 1278 C C . ASP B 1 15 ? -2.744 -20.938 -3.611 1 94.94 15 ASP B C 1
ATOM 1280 O O . ASP B 1 15 ? -1.743 -21.656 -3.623 1 94.94 15 ASP B O 1
ATOM 1284 N N . GLU B 1 16 ? -2.93 -20.016 -2.75 1 96.12 16 GLU B N 1
ATOM 1285 C CA . GLU B 1 16 ? -2.107 -19.797 -1.563 1 96.12 16 GLU B CA 1
ATOM 1286 C C . GLU B 1 16 ? -0.733 -19.25 -1.938 1 96.12 16 GLU B C 1
ATOM 1288 O O . GLU B 1 16 ? 0.194 -19.281 -1.126 1 96.12 16 GLU B O 1
ATOM 1293 N N . PHE B 1 17 ? -0.56 -18.844 -3.188 1 98.56 17 PHE B N 1
ATOM 1294 C CA . PHE B 1 17 ? 0.677 -18.188 -3.605 1 98.56 17 PHE B CA 1
ATOM 1295 C C . PHE B 1 17 ? 1.042 -17.047 -2.654 1 98.56 17 PHE B C 1
ATOM 1297 O O . PHE B 1 17 ? 2.195 -16.938 -2.236 1 98.56 17 PHE B O 1
ATOM 1304 N N . GLU B 1 18 ? 0.035 -16.203 -2.338 1 98.44 18 GLU B N 1
ATOM 1305 C CA . GLU B 1 18 ? 0.267 -15.055 -1.47 1 98.44 18 GLU B CA 1
ATOM 1306 C C . GLU B 1 18 ? 0.744 -15.492 -0.088 1 98.44 18 GLU B C 1
ATOM 1308 O O . GLU B 1 18 ? 1.585 -14.828 0.523 1 98.44 18 GLU B O 1
ATOM 1313 N N . VAL B 1 19 ? 0.245 -16.609 0.395 1 98.62 19 VAL B N 1
ATOM 1314 C CA . VAL B 1 19 ? 0.619 -17.125 1.707 1 98.62 19 VAL B CA 1
ATOM 1315 C C . VAL B 1 19 ? 2.062 -17.625 1.675 1 98.62 19 VAL B C 1
ATOM 1317 O O . VAL B 1 19 ? 2.857 -17.297 2.561 1 98.62 19 VAL B O 1
ATOM 1320 N N . ARG B 1 20 ? 2.371 -18.328 0.641 1 98.75 20 ARG B N 1
ATOM 1321 C CA . ARG B 1 20 ? 3.734 -18.844 0.506 1 98.75 20 ARG B CA 1
ATOM 1322 C C . ARG B 1 20 ? 4.73 -17.703 0.362 1 98.75 20 ARG B C 1
ATOM 1324 O O . ARG B 1 20 ? 5.832 -17.75 0.912 1 98.75 20 ARG B O 1
ATOM 1331 N N . LEU B 1 21 ? 4.328 -16.688 -0.341 1 98.81 21 LEU B N 1
ATOM 1332 C CA . LEU B 1 21 ? 5.191 -15.523 -0.462 1 98.81 21 LEU B CA 1
ATOM 1333 C C . LEU B 1 21 ? 5.395 -14.852 0.893 1 98.81 21 LEU B C 1
ATOM 1335 O O . LEU B 1 21 ? 6.516 -14.477 1.247 1 98.81 21 LEU B O 1
ATOM 1339 N N . ALA B 1 22 ? 4.352 -14.703 1.644 1 98.81 22 ALA B N 1
ATOM 1340 C CA . ALA B 1 22 ? 4.434 -14.07 2.955 1 98.81 22 ALA B CA 1
ATOM 1341 C C . ALA B 1 22 ? 5.379 -14.828 3.879 1 98.81 22 ALA B C 1
ATOM 1343 O O . ALA B 1 22 ? 6.23 -14.234 4.539 1 98.81 22 ALA B O 1
ATOM 1344 N N . VAL B 1 23 ? 5.207 -16.125 3.871 1 98.69 23 VAL B N 1
ATOM 1345 C CA . VAL B 1 23 ? 6.023 -16.984 4.73 1 98.69 23 VAL B CA 1
ATOM 1346 C C . VAL B 1 23 ? 7.488 -16.891 4.297 1 98.69 23 VAL B C 1
ATOM 1348 O O . VAL B 1 23 ? 8.383 -16.797 5.137 1 98.69 23 VAL B O 1
ATOM 1351 N N . HIS B 1 24 ? 7.738 -16.953 3.021 1 98.81 24 HIS B N 1
ATOM 1352 C CA . HIS B 1 24 ? 9.086 -16.844 2.479 1 98.81 24 HIS B CA 1
ATOM 1353 C C . HIS B 1 24 ? 9.75 -15.531 2.881 1 98.81 24 HIS B C 1
ATOM 1355 O O . HIS B 1 24 ? 10.883 -15.531 3.359 1 98.81 24 HIS B O 1
ATOM 1361 N N . MET B 1 25 ? 9.039 -14.477 2.781 1 98.81 25 MET B N 1
ATOM 1362 C CA . MET B 1 25 ? 9.617 -13.164 3.025 1 98.81 25 MET B CA 1
ATOM 1363 C C . MET B 1 25 ? 9.7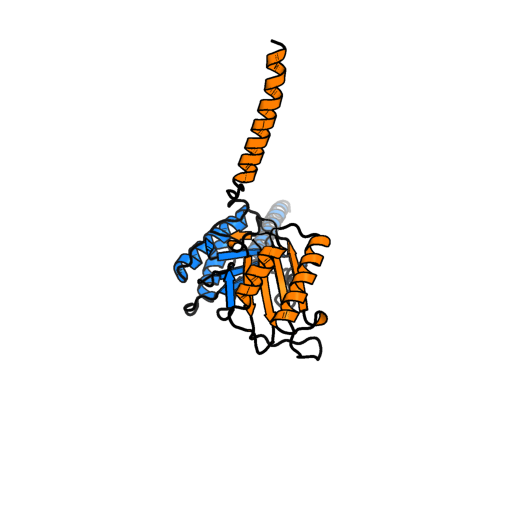81 -12.906 4.52 1 98.81 25 MET B C 1
ATOM 1365 O O . MET B 1 25 ? 10.68 -12.18 4.938 1 98.81 25 MET B O 1
ATOM 1369 N N . ALA B 1 26 ? 8.914 -13.508 5.305 1 98.56 26 ALA B N 1
ATOM 1370 C CA . ALA B 1 26 ? 9.109 -13.438 6.75 1 98.56 26 ALA B CA 1
ATOM 1371 C C . ALA B 1 26 ? 10.5 -13.945 7.141 1 98.56 26 ALA B C 1
ATOM 1373 O O . ALA B 1 26 ? 11.188 -13.328 7.949 1 98.56 26 ALA B O 1
ATOM 1374 N N . LYS B 1 27 ? 10.875 -15.016 6.523 1 98.56 27 LYS B N 1
ATOM 1375 C CA . LYS B 1 27 ? 12.188 -15.594 6.781 1 98.56 27 LYS B CA 1
ATOM 1376 C C . LYS B 1 27 ? 13.305 -14.688 6.27 1 98.56 27 LYS B C 1
ATOM 1378 O O . LYS B 1 27 ? 14.266 -14.422 6.988 1 98.56 27 LYS B O 1
ATOM 1383 N N . VAL B 1 28 ? 13.156 -14.203 5.129 1 98.69 28 VAL B N 1
ATOM 1384 C CA . VAL B 1 28 ? 14.18 -13.398 4.469 1 98.69 28 VAL B CA 1
ATOM 1385 C C . VAL B 1 28 ? 14.383 -12.094 5.238 1 98.69 28 VAL B C 1
ATOM 1387 O O . VAL B 1 28 ? 15.523 -11.672 5.465 1 98.69 28 VAL B O 1
ATOM 1390 N N . MET B 1 29 ? 13.273 -11.5 5.648 1 98.19 29 MET B N 1
ATOM 1391 C CA . MET B 1 29 ? 13.32 -10.195 6.297 1 98.19 29 MET B CA 1
ATOM 1392 C C . MET B 1 29 ? 13.5 -10.336 7.805 1 98.19 29 MET B C 1
ATOM 1394 O O . MET B 1 29 ? 13.617 -9.344 8.516 1 98.19 29 MET B O 1
ATOM 1398 N N . GLN B 1 30 ? 13.5 -11.586 8.234 1 97.12 30 GLN B N 1
ATOM 1399 C CA . GLN B 1 30 ? 13.68 -11.883 9.648 1 97.12 30 GLN B CA 1
ATOM 1400 C C . GLN B 1 30 ? 12.641 -11.156 10.5 1 97.12 30 GLN B C 1
ATOM 1402 O O . GLN B 1 30 ? 12.992 -10.461 11.453 1 97.12 30 GLN B O 1
ATOM 1407 N N . ARG B 1 31 ? 11.383 -11.375 10.172 1 96.44 31 ARG B N 1
ATOM 1408 C CA . ARG B 1 31 ? 10.234 -10.828 10.875 1 96.44 31 ARG B CA 1
ATOM 1409 C C . ARG B 1 31 ? 9.188 -11.906 11.148 1 96.44 31 ARG B C 1
ATOM 1411 O O . ARG B 1 31 ? 9.125 -12.914 10.438 1 96.44 31 ARG B O 1
ATOM 1418 N N . PRO B 1 32 ? 8.445 -11.656 12.234 1 96.62 32 PRO B N 1
ATOM 1419 C CA . PRO B 1 32 ? 7.324 -12.586 12.414 1 96.62 32 PRO B CA 1
ATOM 1420 C C . PRO B 1 32 ? 6.379 -12.602 11.211 1 96.62 32 PRO B C 1
ATOM 1422 O O . PRO B 1 32 ? 6.152 -11.562 10.586 1 96.62 32 PRO B O 1
ATOM 1425 N N . GLU B 1 33 ? 5.879 -13.781 10.906 1 97.25 33 GLU B N 1
ATOM 1426 C CA . GLU B 1 33 ? 4.953 -13.938 9.789 1 97.25 33 GLU B CA 1
ATOM 1427 C C . GLU B 1 33 ? 3.766 -12.992 9.914 1 97.25 33 GLU B C 1
ATOM 1429 O O . GLU B 1 33 ? 3.275 -12.461 8.922 1 97.25 33 GLU B O 1
ATOM 1434 N N . SER B 1 34 ? 3.377 -12.727 11.141 1 94.69 34 SER B N 1
ATOM 1435 C CA . SER B 1 34 ? 2.189 -11.93 11.422 1 94.69 34 SER B CA 1
ATOM 1436 C C . SER B 1 34 ? 2.416 -10.461 11.055 1 94.69 34 SER B C 1
ATOM 1438 O O . SER B 1 34 ? 1.475 -9.664 11.055 1 94.69 34 SER B O 1
ATOM 1440 N N . GLN B 1 35 ? 3.646 -10.102 10.656 1 95.75 35 GLN B N 1
ATOM 1441 C CA . GLN B 1 35 ? 3.961 -8.711 10.352 1 95.75 35 GLN B CA 1
ATOM 1442 C C . GLN B 1 35 ? 4.109 -8.508 8.844 1 95.75 35 GLN B C 1
ATOM 1444 O O . GLN B 1 35 ? 4.395 -7.395 8.391 1 95.75 35 GLN B O 1
ATOM 1449 N N . ILE B 1 36 ? 3.906 -9.539 8.102 1 98.38 36 ILE B N 1
ATOM 1450 C CA . ILE B 1 36 ? 4.102 -9.445 6.66 1 98.38 36 ILE B CA 1
ATOM 1451 C C . ILE B 1 36 ? 2.748 -9.383 5.957 1 98.38 36 ILE B C 1
ATOM 1453 O O . ILE B 1 36 ? 1.951 -10.32 6.043 1 98.38 36 ILE B O 1
ATOM 1457 N N . PHE B 1 37 ? 2.494 -8.297 5.258 1 98.75 37 PHE B N 1
ATOM 1458 C CA . PHE B 1 37 ? 1.279 -8.117 4.473 1 98.75 37 PHE B CA 1
ATOM 1459 C C . PHE B 1 37 ? 1.569 -8.289 2.984 1 98.75 37 PHE B C 1
ATOM 1461 O O . PHE B 1 37 ? 2.535 -7.723 2.467 1 98.75 37 PHE B O 1
ATOM 1468 N N . VAL B 1 38 ? 0.708 -9.086 2.299 1 98.88 38 VAL B N 1
ATOM 1469 C CA . VAL B 1 38 ? 0.913 -9.352 0.878 1 98.88 38 VAL B CA 1
ATOM 1470 C C . VAL B 1 38 ? -0.403 -9.172 0.125 1 98.88 38 VAL B C 1
ATOM 1472 O O . VAL B 1 38 ? -1.458 -9.609 0.59 1 98.88 38 VAL B O 1
ATOM 1475 N N . THR B 1 39 ? -0.353 -8.5 -0.942 1 98.75 39 THR B N 1
ATOM 1476 C CA . THR B 1 39 ? -1.444 -8.438 -1.908 1 98.75 39 THR B CA 1
ATOM 1477 C C . THR B 1 39 ? -0.98 -8.93 -3.277 1 98.75 39 THR B C 1
ATOM 1479 O O . THR B 1 39 ? 0.138 -8.625 -3.703 1 98.75 39 THR B O 1
ATOM 1482 N N . VAL B 1 40 ? -1.822 -9.719 -3.963 1 98.62 40 VAL B N 1
ATOM 1483 C CA . VAL B 1 40 ? -1.519 -10.219 -5.297 1 98.62 40 VAL B CA 1
ATOM 1484 C C . VAL B 1 40 ? -2.68 -9.914 -6.242 1 98.62 40 VAL B C 1
ATOM 1486 O O . VAL B 1 40 ? -3.803 -10.375 -6.023 1 98.62 40 VAL B O 1
ATOM 1489 N N . ASP B 1 41 ? -2.393 -9.141 -7.184 1 97.75 41 ASP B N 1
ATOM 1490 C CA . ASP B 1 41 ? -3.336 -8.859 -8.258 1 97.75 41 ASP B CA 1
ATOM 1491 C C . ASP B 1 41 ? -2.951 -9.602 -9.539 1 97.75 41 ASP B C 1
ATOM 1493 O O . ASP B 1 41 ? -1.896 -9.344 -10.117 1 97.75 41 ASP B O 1
ATOM 1497 N N . THR B 1 42 ? -3.859 -10.484 -9.992 1 96.56 42 THR B N 1
ATOM 1498 C CA . THR B 1 42 ? -3.539 -11.32 -11.148 1 96.56 42 THR B CA 1
ATOM 1499 C C . THR B 1 42 ? -4.348 -10.891 -12.367 1 96.56 42 THR B C 1
ATOM 1501 O O . THR B 1 42 ? -4.281 -11.531 -13.422 1 96.56 42 THR B O 1
ATOM 1504 N N . ASN B 1 43 ? -5.098 -9.867 -12.312 1 93.19 43 ASN B N 1
ATOM 1505 C CA . ASN B 1 43 ? -6.016 -9.477 -13.375 1 93.19 43 ASN B CA 1
ATOM 1506 C C . ASN B 1 43 ? -5.574 -8.188 -14.062 1 93.19 43 ASN B C 1
ATOM 1508 O O . ASN B 1 43 ? -6.387 -7.492 -14.664 1 93.19 43 ASN B O 1
ATOM 1512 N N . SER B 1 44 ? -4.395 -7.957 -14 1 93.69 44 SER B N 1
ATOM 1513 C CA . SER B 1 44 ? -3.877 -6.734 -14.609 1 93.69 44 SER B CA 1
ATOM 1514 C C . SER B 1 44 ? -3.385 -6.984 -16.031 1 93.69 44 SER B C 1
ATOM 1516 O O . SER B 1 44 ? -2.766 -8.016 -16.297 1 93.69 44 SER B O 1
ATOM 1518 N N . ARG B 1 45 ? -3.752 -6.133 -16.953 1 97.06 45 ARG B N 1
ATOM 1519 C CA . ARG B 1 45 ? -3.09 -6.09 -18.266 1 97.06 45 ARG B CA 1
ATOM 1520 C C . ARG B 1 45 ? -1.728 -5.414 -18.156 1 97.06 45 ARG B C 1
ATOM 1522 O O . ARG B 1 45 ? -1.621 -4.289 -17.656 1 97.06 45 ARG B O 1
ATOM 1529 N N . MET B 1 46 ? -0.685 -6.156 -18.641 1 98.25 46 MET B N 1
ATOM 1530 C CA . MET B 1 46 ? 0.671 -5.656 -18.438 1 98.25 46 MET B CA 1
ATOM 1531 C C . MET B 1 46 ? 1.525 -5.875 -19.688 1 98.25 46 MET B C 1
ATOM 1533 O O . MET B 1 46 ? 1.252 -6.773 -20.484 1 98.25 46 MET B O 1
ATOM 1537 N N . THR B 1 47 ? 2.477 -5.008 -19.781 1 98.44 47 THR B N 1
ATOM 1538 C CA . THR B 1 47 ? 3.418 -5.133 -20.891 1 98.44 47 THR B CA 1
ATOM 1539 C C . THR B 1 47 ? 4.785 -4.578 -20.5 1 98.44 47 THR B C 1
ATOM 1541 O O . THR B 1 47 ? 4.883 -3.697 -19.641 1 98.44 47 THR B O 1
ATOM 1544 N N . ARG B 1 48 ? 5.797 -5.078 -21 1 97.81 48 ARG B N 1
ATOM 1545 C CA . ARG B 1 48 ? 7.137 -4.512 -21.047 1 97.81 48 ARG B CA 1
ATOM 1546 C C . ARG B 1 48 ? 7.516 -4.125 -22.484 1 97.81 48 ARG B C 1
ATOM 1548 O O . ARG B 1 48 ? 7.93 -4.977 -23.266 1 97.81 48 ARG B O 1
ATOM 1555 N N . GLY B 1 49 ? 7.258 -2.771 -22.75 1 97.44 49 GLY B N 1
ATOM 1556 C CA . GLY B 1 49 ? 7.344 -2.383 -24.156 1 97.44 49 GLY B CA 1
ATOM 1557 C C . GLY B 1 49 ? 6.289 -3.041 -25.016 1 97.44 49 GLY B C 1
ATOM 1558 O O . GLY B 1 49 ? 5.094 -2.977 -24.719 1 97.44 49 GLY B O 1
ATOM 1559 N N . LYS B 1 50 ? 6.738 -3.703 -25.938 1 97.44 50 LYS B N 1
ATOM 1560 C CA . LYS B 1 50 ? 5.832 -4.391 -26.844 1 97.44 50 LYS B CA 1
ATOM 1561 C C . LYS B 1 50 ? 5.578 -5.824 -26.391 1 97.44 50 LYS B C 1
ATOM 1563 O O . LYS B 1 50 ? 4.742 -6.523 -26.969 1 97.44 50 LYS B O 1
ATOM 1568 N N . LEU B 1 51 ? 6.293 -6.371 -25.375 1 96.12 51 LEU B N 1
ATOM 1569 C CA . LEU B 1 51 ? 6.211 -7.754 -24.906 1 96.12 51 LEU B CA 1
ATOM 1570 C C . LEU B 1 51 ? 5.113 -7.91 -23.859 1 96.12 51 LEU B C 1
ATOM 1572 O O . LEU B 1 51 ? 5.094 -7.184 -22.875 1 96.12 51 LEU B O 1
ATOM 1576 N N . THR B 1 52 ? 4.191 -8.812 -24.078 1 96.56 52 THR B N 1
ATOM 1577 C CA . THR B 1 52 ? 3.096 -9.055 -23.141 1 96.56 52 THR B CA 1
ATOM 1578 C C . THR B 1 52 ? 3.268 -10.398 -22.438 1 96.56 52 THR B C 1
ATOM 1580 O O . THR B 1 52 ? 2.324 -10.914 -21.844 1 96.56 52 THR B O 1
ATOM 1583 N N . ASP B 1 53 ? 4.52 -10.977 -22.484 1 97.19 53 ASP B N 1
ATOM 1584 C CA . ASP B 1 53 ? 4.824 -12.211 -21.766 1 97.19 53 ASP B CA 1
ATOM 1585 C C . ASP B 1 53 ? 4.598 -12.039 -20.266 1 97.19 53 ASP B C 1
ATOM 1587 O O . ASP B 1 53 ? 4.539 -10.914 -19.766 1 97.19 53 ASP B O 1
ATOM 1591 N N . PRO B 1 54 ? 4.438 -13.094 -19.578 1 97.94 54 PRO B N 1
ATOM 1592 C CA . PRO B 1 54 ? 4.207 -13.008 -18.125 1 97.94 54 PRO B CA 1
ATOM 1593 C C . PRO B 1 54 ? 5.297 -12.219 -17.406 1 97.94 54 PRO B C 1
ATOM 1595 O O . PRO B 1 54 ? 6.484 -12.414 -17.688 1 97.94 54 PRO B O 1
ATOM 1598 N N . LEU B 1 55 ? 4.91 -11.336 -16.594 1 98.75 55 LEU B N 1
ATOM 1599 C CA . LEU B 1 55 ? 5.828 -10.539 -15.781 1 98.75 55 LEU B CA 1
ATOM 1600 C C . LEU B 1 55 ? 5.191 -10.164 -14.453 1 98.75 55 LEU B C 1
ATOM 1602 O O . LEU B 1 55 ? 4.004 -10.398 -14.234 1 98.75 55 LEU B O 1
ATOM 1606 N N . ALA B 1 56 ? 6 -9.664 -13.555 1 98.75 56 ALA B N 1
ATOM 1607 C CA . ALA B 1 56 ? 5.523 -9.219 -12.25 1 98.75 56 ALA B CA 1
ATOM 1608 C C . ALA B 1 56 ? 6.172 -7.891 -11.859 1 98.75 56 ALA B C 1
ATOM 1610 O O . ALA B 1 56 ? 7.367 -7.691 -12.086 1 98.75 56 ALA B O 1
ATOM 1611 N N . ILE B 1 57 ? 5.363 -7.016 -11.367 1 98.88 57 ILE B N 1
ATOM 1612 C CA . ILE B 1 57 ? 5.836 -5.781 -10.758 1 98.88 57 ILE B CA 1
ATOM 1613 C C . ILE B 1 57 ? 5.461 -5.766 -9.273 1 98.88 57 ILE B C 1
ATOM 1615 O O . ILE B 1 57 ? 4.312 -6.031 -8.914 1 98.88 57 ILE B O 1
ATOM 1619 N N . LEU B 1 58 ? 6.492 -5.508 -8.484 1 98.94 58 LEU B N 1
ATOM 1620 C CA . LEU B 1 58 ? 6.273 -5.508 -7.039 1 98.94 58 LEU B CA 1
ATOM 1621 C C . LEU B 1 58 ? 6.59 -4.141 -6.441 1 98.94 58 LEU B C 1
ATOM 1623 O O . LEU B 1 58 ? 7.5 -3.449 -6.91 1 98.94 58 LEU B O 1
ATOM 1627 N N . GLU B 1 59 ? 5.828 -3.793 -5.445 1 98.88 59 GLU B N 1
ATOM 1628 C CA . GLU B 1 59 ? 6.152 -2.723 -4.508 1 98.88 59 GLU B CA 1
ATOM 1629 C C . GLU B 1 59 ? 6.344 -3.266 -3.094 1 98.88 59 GLU B C 1
ATOM 1631 O O . GLU B 1 59 ? 5.465 -3.945 -2.562 1 98.88 59 GLU B O 1
ATOM 1636 N N . VAL B 1 60 ? 7.465 -2.971 -2.543 1 98.88 60 VAL B N 1
ATOM 1637 C CA . VAL B 1 60 ? 7.75 -3.393 -1.177 1 98.88 60 VAL B CA 1
ATOM 1638 C C . VAL B 1 60 ? 7.969 -2.168 -0.293 1 98.88 60 VAL B C 1
ATOM 1640 O O . VAL B 1 60 ? 8.891 -1.382 -0.526 1 98.88 60 VAL B O 1
ATOM 1643 N N . SER B 1 61 ? 7.105 -1.991 0.677 1 98.75 61 SER B N 1
ATOM 1644 C CA . SER B 1 61 ? 7.246 -0.918 1.656 1 98.75 61 SER B CA 1
ATOM 1645 C C . SER B 1 61 ? 7.461 -1.476 3.061 1 98.75 61 SER B C 1
ATOM 1647 O O . SER B 1 61 ? 6.871 -2.494 3.426 1 98.75 61 SER B O 1
ATOM 1649 N N . THR B 1 62 ? 8.25 -0.813 3.812 1 97.75 62 THR B N 1
ATOM 1650 C CA . THR B 1 62 ? 8.586 -1.312 5.141 1 97.75 62 THR B CA 1
ATOM 1651 C C . THR B 1 62 ? 9.047 -0.174 6.051 1 97.75 62 THR B C 1
ATOM 1653 O O . THR B 1 62 ? 9.438 0.89 5.566 1 97.75 62 THR B O 1
ATOM 1656 N N . SER B 1 63 ? 8.984 -0.437 7.293 1 96.44 63 SER B N 1
ATOM 1657 C CA . SER B 1 63 ? 9.508 0.511 8.273 1 96.44 63 SER B CA 1
ATOM 1658 C C . SER B 1 63 ? 11.016 0.363 8.43 1 96.44 63 SER B C 1
ATOM 1660 O O . SER B 1 63 ? 11.664 1.217 9.039 1 96.44 63 SER B O 1
ATOM 1662 N N . THR B 1 64 ? 11.586 -0.702 7.938 1 95.81 64 THR B N 1
ATOM 1663 C CA . THR B 1 64 ? 13.031 -0.922 7.969 1 95.81 64 THR B CA 1
ATOM 1664 C C . THR B 1 64 ? 13.75 0.112 7.109 1 95.81 64 THR B C 1
ATOM 1666 O O . THR B 1 64 ? 13.305 0.429 6.004 1 95.81 64 THR B O 1
ATOM 1669 N N . VAL B 1 65 ? 14.82 0.641 7.723 1 96.31 65 VAL B N 1
ATOM 1670 C CA . VAL B 1 65 ? 15.688 1.473 6.895 1 96.31 65 VAL B CA 1
ATOM 1671 C C . VAL B 1 65 ? 16.422 0.603 5.879 1 96.31 65 VAL B C 1
ATOM 1673 O O . VAL B 1 65 ? 17.312 -0.17 6.238 1 96.31 65 VAL B O 1
ATOM 1676 N N . LEU B 1 66 ? 16.125 0.794 4.676 1 97.69 66 LEU B N 1
ATOM 1677 C CA . LEU B 1 66 ? 16.656 -0.069 3.631 1 97.69 66 LEU B CA 1
ATOM 1678 C C . LEU B 1 66 ? 18.062 0.374 3.225 1 97.69 66 LEU B C 1
ATOM 1680 O O . LEU B 1 66 ? 18.328 1.572 3.127 1 97.69 66 LEU B O 1
ATOM 1684 N N . THR B 1 67 ? 18.891 -0.599 3.047 1 98.25 67 THR B N 1
ATOM 1685 C CA . THR B 1 67 ? 20.25 -0.432 2.525 1 98.25 67 THR B CA 1
ATOM 1686 C C . THR B 1 67 ? 20.438 -1.261 1.259 1 98.25 67 THR B C 1
ATOM 1688 O O . THR B 1 67 ? 19.688 -2.201 1.003 1 98.25 67 THR B O 1
ATOM 1691 N N . PRO B 1 68 ? 21.453 -0.892 0.461 1 98.19 68 PRO B N 1
ATOM 1692 C CA . PRO B 1 68 ? 21.703 -1.695 -0.736 1 98.19 68 PRO B CA 1
ATOM 1693 C C . PRO B 1 68 ? 21.922 -3.174 -0.419 1 98.19 68 PRO B C 1
ATOM 1695 O O . PRO B 1 68 ? 21.531 -4.039 -1.202 1 98.19 68 PRO B O 1
ATOM 1698 N N . LEU B 1 69 ? 22.516 -3.381 0.665 1 98.25 69 LEU B N 1
ATOM 1699 C CA . LEU B 1 69 ? 22.734 -4.77 1.059 1 98.25 69 LEU B CA 1
ATOM 1700 C C . LEU B 1 69 ? 21.391 -5.484 1.278 1 98.25 69 LEU B C 1
ATOM 1702 O O . LEU B 1 69 ? 21.203 -6.594 0.781 1 98.25 69 LEU B O 1
ATOM 1706 N N . LEU B 1 70 ? 20.484 -4.93 2.018 1 97.94 70 LEU B N 1
ATOM 1707 C CA . LEU B 1 70 ? 19.172 -5.52 2.295 1 97.94 70 LEU B CA 1
ATOM 1708 C C . LEU B 1 70 ? 18.375 -5.684 1.012 1 97.94 70 LEU B C 1
ATOM 1710 O O . LEU B 1 70 ? 17.781 -6.742 0.771 1 97.94 70 LEU B O 1
ATOM 1714 N N . THR B 1 71 ? 18.344 -4.637 0.143 1 98.62 71 THR B N 1
ATOM 1715 C CA . THR B 1 71 ? 17.516 -4.703 -1.053 1 98.62 71 THR B CA 1
ATOM 1716 C C . THR B 1 71 ? 18.078 -5.719 -2.045 1 98.62 71 THR B C 1
ATOM 1718 O O . THR B 1 71 ? 17.312 -6.371 -2.77 1 98.62 71 THR B O 1
ATOM 1721 N N . GLU B 1 72 ? 19.375 -5.871 -2.049 1 98.81 72 GLU B N 1
ATOM 1722 C CA . GLU B 1 72 ? 19.969 -6.922 -2.865 1 98.81 72 GLU B CA 1
ATOM 1723 C C . GLU B 1 72 ? 19.531 -8.305 -2.396 1 98.81 72 GLU B C 1
ATOM 1725 O O . GLU B 1 72 ? 19.125 -9.141 -3.203 1 98.81 72 GLU B O 1
ATOM 1730 N N . GLU B 1 73 ? 19.609 -8.453 -1.167 1 98.75 73 GLU B N 1
ATOM 1731 C CA . GLU B 1 73 ? 19.203 -9.727 -0.591 1 98.75 73 GLU B CA 1
ATOM 1732 C C . GLU B 1 73 ? 17.734 -10.008 -0.89 1 98.75 73 GLU B C 1
ATOM 1734 O O . GLU B 1 73 ? 17.375 -11.117 -1.302 1 98.75 73 GLU B O 1
ATOM 1739 N N . TYR B 1 74 ? 16.891 -9.031 -0.637 1 98.88 74 TYR B N 1
ATOM 1740 C CA . TYR B 1 74 ? 15.469 -9.188 -0.889 1 98.88 74 TYR B CA 1
ATOM 1741 C C . TYR B 1 74 ? 15.203 -9.484 -2.361 1 98.88 74 TYR B C 1
ATOM 1743 O O . TYR B 1 74 ? 14.391 -10.359 -2.689 1 98.88 74 TYR B O 1
ATOM 1751 N N . THR B 1 75 ? 15.875 -8.75 -3.242 1 98.94 75 THR B N 1
ATOM 1752 C CA . THR B 1 75 ? 15.672 -8.898 -4.676 1 98.94 75 THR B CA 1
ATOM 1753 C C . THR B 1 75 ? 16.016 -10.312 -5.133 1 98.94 75 THR B C 1
ATOM 1755 O O . THR B 1 75 ? 15.25 -10.953 -5.844 1 98.94 75 THR B O 1
ATOM 1758 N N . VAL B 1 76 ? 17.156 -10.781 -4.715 1 98.94 76 VAL B N 1
ATOM 1759 C CA . VAL B 1 76 ? 17.578 -12.133 -5.07 1 98.94 76 VAL B CA 1
ATOM 1760 C C . VAL B 1 76 ? 16.531 -13.141 -4.59 1 98.94 76 VAL B C 1
ATOM 1762 O O . VAL B 1 76 ? 16.094 -14.008 -5.359 1 98.94 76 VAL B O 1
ATOM 1765 N N . ALA B 1 77 ? 16.141 -13.016 -3.371 1 98.94 77 ALA B N 1
ATOM 1766 C CA . ALA B 1 77 ? 15.195 -13.953 -2.766 1 98.94 77 ALA B CA 1
ATOM 1767 C C . ALA B 1 77 ? 13.852 -13.93 -3.494 1 98.94 77 ALA B C 1
ATOM 1769 O O . ALA B 1 77 ? 13.266 -14.977 -3.764 1 98.94 77 ALA B O 1
ATOM 1770 N N . ILE B 1 78 ? 13.328 -12.742 -3.834 1 98.94 78 ILE B N 1
ATOM 1771 C CA . ILE B 1 78 ? 12.039 -12.594 -4.496 1 98.94 78 ILE B CA 1
ATOM 1772 C C . ILE B 1 78 ? 12.109 -13.188 -5.898 1 98.94 78 ILE B C 1
ATOM 1774 O O . ILE B 1 78 ? 11.219 -13.938 -6.305 1 98.94 78 ILE B O 1
ATOM 1778 N N . CYS B 1 79 ? 13.172 -12.883 -6.621 1 98.88 79 CYS B N 1
ATOM 1779 C CA . CYS B 1 79 ? 13.289 -13.383 -7.984 1 98.88 79 CYS B CA 1
ATOM 1780 C C . CYS B 1 79 ? 13.383 -14.898 -8 1 98.88 79 CYS B C 1
ATOM 1782 O O . CYS B 1 79 ? 12.781 -15.555 -8.859 1 98.88 79 CYS B O 1
ATOM 1784 N N . GLU B 1 80 ? 14.125 -15.438 -7.039 1 98.81 80 GLU B N 1
ATOM 1785 C CA . GLU B 1 80 ? 14.211 -16.891 -6.941 1 98.81 80 GLU B CA 1
ATOM 1786 C C . GLU B 1 80 ? 12.852 -17.5 -6.625 1 98.81 80 GLU B C 1
ATOM 1788 O O . GLU B 1 80 ? 12.477 -18.516 -7.207 1 98.81 80 GLU B O 1
ATOM 1793 N N . PHE B 1 81 ? 12.164 -16.922 -5.73 1 98.88 81 PHE B N 1
ATOM 1794 C CA . PHE B 1 81 ? 10.828 -17.391 -5.367 1 98.88 81 PHE B CA 1
ATOM 1795 C C . PHE B 1 81 ? 9.906 -17.391 -6.578 1 98.88 81 PHE B C 1
ATOM 1797 O O . PHE B 1 81 ? 9.188 -18.359 -6.82 1 98.88 81 PHE B O 1
ATOM 1804 N N . PHE B 1 82 ? 9.891 -16.328 -7.367 1 98.88 82 PHE B N 1
ATOM 1805 C CA . PHE B 1 82 ? 9 -16.203 -8.516 1 98.88 82 PHE B CA 1
ATOM 1806 C C . PHE B 1 82 ? 9.391 -17.156 -9.625 1 98.88 82 PHE B C 1
ATOM 1808 O O . PHE B 1 82 ? 8.531 -17.656 -10.359 1 98.88 82 PHE B O 1
ATOM 1815 N N . GLN B 1 83 ? 10.68 -17.375 -9.773 1 98.75 83 GLN B N 1
ATOM 1816 C CA . GLN B 1 83 ? 11.125 -18.375 -10.727 1 98.75 83 GLN B CA 1
ATOM 1817 C C . GLN B 1 83 ? 10.602 -19.766 -10.344 1 98.75 83 GLN B C 1
ATOM 1819 O O . GLN B 1 83 ? 10.102 -20.5 -11.188 1 98.75 83 GLN B O 1
ATOM 1824 N N . GLN B 1 84 ? 10.742 -20.062 -9.094 1 98.38 84 GLN B N 1
ATOM 1825 C CA . GLN B 1 84 ? 10.328 -21.375 -8.594 1 98.38 84 GLN B CA 1
ATOM 1826 C C . GLN B 1 84 ? 8.812 -21.531 -8.688 1 98.38 84 GLN B C 1
ATOM 1828 O O . GLN B 1 84 ? 8.328 -22.594 -9.109 1 98.38 84 GLN B O 1
ATOM 1833 N N . GLU B 1 85 ? 8.062 -20.516 -8.344 1 98.31 85 GLU B N 1
ATOM 1834 C CA . GLU B 1 85 ? 6.621 -20.641 -8.18 1 98.31 85 GLU B CA 1
ATOM 1835 C C . GLU B 1 85 ? 5.891 -20.391 -9.5 1 98.31 85 GLU B C 1
ATOM 1837 O O . GLU B 1 85 ? 4.836 -20.969 -9.75 1 98.31 85 GLU B O 1
ATOM 1842 N N . LEU B 1 86 ? 6.426 -19.547 -10.359 1 98.06 86 LEU B N 1
ATOM 1843 C CA . LEU B 1 86 ? 5.695 -19.109 -11.539 1 98.06 86 LEU B CA 1
ATOM 1844 C C . LEU B 1 86 ? 6.527 -19.312 -12.805 1 98.06 86 LEU B C 1
ATOM 1846 O O . LEU B 1 86 ? 6.066 -19.031 -13.906 1 98.06 86 LEU B O 1
ATOM 1850 N N . LEU B 1 87 ? 7.762 -19.734 -12.672 1 97.94 87 LEU B N 1
ATOM 1851 C CA . LEU B 1 87 ? 8.68 -19.969 -13.781 1 97.94 87 LEU B CA 1
ATOM 1852 C C . LEU B 1 87 ? 8.969 -18.672 -14.531 1 97.94 87 LEU B C 1
ATOM 1854 O O . LEU B 1 87 ? 9.094 -18.672 -15.758 1 97.94 87 LEU B O 1
ATOM 1858 N N . LEU B 1 88 ? 9.055 -17.656 -13.773 1 98.31 88 LEU B N 1
ATOM 1859 C CA . LEU B 1 88 ? 9.438 -16.375 -14.359 1 98.31 88 LEU B CA 1
ATOM 1860 C C . LEU B 1 88 ? 10.953 -16.188 -14.328 1 98.31 88 LEU B C 1
ATOM 1862 O O . LEU B 1 88 ? 11.594 -16.438 -13.305 1 98.31 88 LEU B O 1
ATOM 1866 N N . ASP B 1 89 ? 11.445 -15.703 -15.461 1 97.81 89 ASP B N 1
ATOM 1867 C CA . ASP B 1 89 ? 12.844 -15.289 -15.461 1 97.81 89 ASP B CA 1
ATOM 1868 C C . ASP B 1 89 ? 13.039 -14.016 -14.633 1 97.81 89 ASP B C 1
ATOM 1870 O O . ASP B 1 89 ? 12.109 -13.219 -14.484 1 97.81 89 ASP B O 1
ATOM 1874 N N . ALA B 1 90 ? 14.258 -13.836 -14.148 1 98.25 90 ALA B N 1
ATOM 1875 C CA . ALA B 1 90 ? 14.555 -12.703 -13.273 1 98.25 90 ALA B CA 1
ATOM 1876 C C . ALA B 1 90 ? 14.305 -11.375 -13.984 1 98.25 90 ALA B C 1
ATOM 1878 O O . ALA B 1 90 ? 13.922 -10.391 -13.352 1 98.25 90 ALA B O 1
ATOM 1879 N N . ASP B 1 91 ? 14.461 -11.305 -15.25 1 97.69 91 ASP B N 1
ATOM 1880 C CA . ASP B 1 91 ? 14.297 -10.055 -15.977 1 97.69 91 ASP B CA 1
ATOM 1881 C C . ASP B 1 91 ? 12.82 -9.719 -16.172 1 97.69 91 ASP B C 1
ATOM 1883 O O . ASP B 1 91 ? 12.477 -8.648 -16.672 1 97.69 91 ASP B O 1
ATOM 1887 N N . ALA B 1 92 ? 11.914 -10.68 -15.789 1 98.38 92 ALA B N 1
ATOM 1888 C CA . ALA B 1 92 ? 10.469 -10.453 -15.867 1 98.38 92 ALA B CA 1
ATOM 1889 C C . ALA B 1 92 ? 9.922 -9.945 -14.539 1 98.38 92 ALA B C 1
ATOM 1891 O O . ALA B 1 92 ? 8.711 -9.797 -14.375 1 98.38 92 ALA B O 1
ATOM 1892 N N . VAL B 1 93 ? 10.789 -9.703 -13.547 1 98.81 93 VAL B N 1
ATOM 1893 C CA . VAL B 1 93 ? 10.375 -9.266 -12.211 1 98.81 93 VAL B CA 1
ATOM 1894 C C . VAL B 1 93 ? 10.984 -7.906 -11.898 1 98.81 93 VAL B C 1
ATOM 1896 O O . VAL B 1 93 ? 12.211 -7.742 -11.922 1 98.81 93 VAL B O 1
ATOM 1899 N N . LEU B 1 94 ? 10.188 -6.918 -11.695 1 98.88 94 LEU B N 1
ATOM 1900 C CA . LEU B 1 94 ? 10.625 -5.586 -11.289 1 98.88 94 LEU B CA 1
ATOM 1901 C C . LEU B 1 94 ? 10.109 -5.25 -9.891 1 98.88 94 LEU B C 1
ATOM 1903 O O . LEU B 1 94 ? 8.938 -5.457 -9.594 1 98.88 94 LEU B O 1
ATOM 1907 N N . ILE B 1 95 ? 11.016 -4.711 -9.047 1 98.94 95 ILE B N 1
ATOM 1908 C CA . ILE B 1 95 ? 10.633 -4.457 -7.66 1 98.94 95 ILE B CA 1
ATOM 1909 C C . ILE B 1 95 ? 10.969 -3.014 -7.293 1 98.94 95 ILE B C 1
ATOM 1911 O O . ILE B 1 95 ? 12.102 -2.559 -7.5 1 98.94 95 ILE B O 1
ATOM 1915 N N . ASN B 1 96 ? 10.086 -2.277 -6.785 1 98.88 96 ASN B N 1
ATOM 1916 C CA . ASN B 1 96 ? 10.305 -0.966 -6.184 1 98.88 96 ASN B CA 1
ATOM 1917 C C . ASN B 1 96 ? 10.234 -1.03 -4.66 1 98.88 96 ASN B C 1
ATOM 1919 O O . ASN B 1 96 ? 9.266 -1.548 -4.102 1 98.88 96 ASN B O 1
ATOM 1923 N N . TYR B 1 97 ? 11.281 -0.473 -4.047 1 98.81 97 TYR B N 1
ATOM 1924 C CA . TYR B 1 97 ? 11.359 -0.503 -2.592 1 98.81 97 TYR B CA 1
ATOM 1925 C C . TYR B 1 97 ? 11.109 0.88 -2.004 1 98.81 97 TYR B C 1
ATOM 1927 O O . TYR B 1 97 ? 11.508 1.892 -2.59 1 98.81 97 TYR B O 1
ATOM 1935 N N . ARG B 1 98 ? 10.539 0.854 -0.815 1 98.19 98 ARG B N 1
ATOM 1936 C CA . ARG B 1 98 ? 10.359 2.107 -0.092 1 98.19 98 ARG B CA 1
ATOM 1937 C C . ARG B 1 98 ? 10.492 1.896 1.413 1 98.19 98 ARG B C 1
ATOM 1939 O O . ARG B 1 98 ? 9.805 1.049 1.989 1 98.19 98 ARG B O 1
ATOM 1946 N N . SER B 1 99 ? 11.375 2.693 1.959 1 97.94 99 SER B N 1
ATOM 1947 C CA . SER B 1 99 ? 11.422 2.807 3.414 1 97.94 99 SER B CA 1
ATOM 1948 C C . SER B 1 99 ? 10.469 3.891 3.914 1 97.94 99 SER B C 1
ATOM 1950 O O . SER B 1 99 ? 10.469 5.008 3.396 1 97.94 99 SER B O 1
ATOM 1952 N N . LEU B 1 100 ? 9.703 3.506 4.91 1 97.5 100 LEU B N 1
ATOM 1953 C CA . LEU B 1 100 ? 8.805 4.488 5.512 1 97.5 100 LEU B CA 1
ATOM 1954 C C . LEU B 1 100 ? 9.133 4.688 6.988 1 97.5 100 LEU B C 1
ATOM 1956 O O . LEU B 1 100 ? 9.344 3.715 7.719 1 97.5 100 LEU B O 1
ATOM 1960 N N . SER B 1 101 ? 9.172 5.953 7.395 1 96.25 101 SER B N 1
ATOM 1961 C CA . SER B 1 101 ? 9.273 6.227 8.828 1 96.25 101 SER B CA 1
ATOM 1962 C C . SER B 1 101 ? 8.07 5.676 9.578 1 96.25 101 SER B C 1
ATOM 1964 O O . SER B 1 101 ? 6.941 5.734 9.086 1 96.25 101 SER B O 1
ATOM 1966 N N . PRO B 1 102 ? 8.258 5.18 10.781 1 96.38 102 PRO B N 1
ATOM 1967 C CA . PRO B 1 102 ? 7.18 4.57 11.555 1 96.38 102 PRO B CA 1
ATOM 1968 C C . PRO B 1 102 ? 5.98 5.504 11.734 1 96.38 102 PRO B C 1
ATOM 1970 O O . PRO B 1 102 ? 4.848 5.039 11.867 1 96.38 102 PRO B O 1
ATOM 1973 N N . GLU B 1 103 ? 6.234 6.828 11.742 1 96.56 103 GLU B N 1
ATOM 1974 C CA . GLU B 1 103 ? 5.148 7.789 11.906 1 96.56 103 GLU B CA 1
ATOM 1975 C C . GLU B 1 103 ? 4.273 7.855 10.656 1 96.56 103 GLU B C 1
ATOM 1977 O O . GLU B 1 103 ? 3.184 8.43 10.68 1 96.56 103 GLU B O 1
ATOM 1982 N N . LEU B 1 104 ? 4.727 7.18 9.555 1 98.19 104 LEU B N 1
ATOM 1983 C CA . LEU B 1 104 ? 4 7.203 8.297 1 98.19 104 LEU B CA 1
ATOM 1984 C C . LEU B 1 104 ? 3.334 5.859 8.023 1 98.19 104 LEU B C 1
ATOM 1986 O O . LEU B 1 104 ? 2.898 5.594 6.902 1 98.19 104 LEU B O 1
ATOM 1990 N N . ILE B 1 105 ? 3.314 5.09 9.062 1 98.44 105 ILE B N 1
ATOM 1991 C CA . ILE B 1 105 ? 2.635 3.803 8.969 1 98.44 105 ILE B CA 1
ATOM 1992 C C . ILE B 1 105 ? 1.562 3.711 10.055 1 98.44 105 ILE B C 1
ATOM 1994 O O . ILE B 1 105 ? 1.86 3.82 11.242 1 98.44 105 ILE B O 1
ATOM 1998 N N . GLY B 1 106 ? 0.333 3.543 9.57 1 98.38 106 GLY B N 1
ATOM 1999 C CA . GLY B 1 106 ? -0.76 3.26 10.492 1 98.38 106 GLY B CA 1
ATOM 2000 C C . GLY B 1 106 ? -1.098 1.783 10.578 1 98.38 106 GLY B C 1
ATOM 2001 O O . GLY B 1 106 ? -1.236 1.111 9.547 1 98.38 106 GLY B O 1
ATOM 2002 N N . TYR B 1 107 ? -1.219 1.386 11.789 1 97.12 107 TYR B N 1
ATOM 2003 C CA . TYR B 1 107 ? -1.558 -0.011 12.039 1 97.12 107 TYR B CA 1
ATOM 2004 C C . TYR B 1 107 ? -2.211 -0.177 13.406 1 97.12 107 TYR B C 1
ATOM 2006 O O . TYR B 1 107 ? -1.824 0.485 14.367 1 97.12 107 TYR B O 1
ATOM 2014 N N . ASN B 1 108 ? -3.209 -1.067 13.422 1 96.31 108 ASN B N 1
ATOM 2015 C CA . ASN B 1 108 ? -3.889 -1.366 14.672 1 96.31 108 ASN B CA 1
ATOM 2016 C C . ASN B 1 108 ? -4.395 -0.098 15.359 1 96.31 108 ASN B C 1
ATOM 2018 O O . ASN B 1 108 ? -4.203 0.083 16.562 1 96.31 108 ASN B O 1
ATOM 2022 N N . GLY B 1 109 ? -4.832 0.806 14.578 1 97.38 109 GLY B N 1
ATOM 2023 C CA . GLY B 1 109 ? -5.566 1.962 15.062 1 97.38 109 GLY B CA 1
ATOM 2024 C C . GLY B 1 109 ? -4.684 3.166 15.328 1 97.38 109 GLY B C 1
ATOM 2025 O O . GLY B 1 109 ? -5.18 4.266 15.57 1 97.38 109 GLY B O 1
ATOM 2026 N N . HIS B 1 110 ? -3.33 2.938 15.289 1 97.56 110 HIS B N 1
ATOM 2027 C CA . HIS B 1 110 ? -2.375 4 15.578 1 97.56 110 HIS B CA 1
ATOM 2028 C C . HIS B 1 110 ? -1.181 3.943 14.633 1 97.56 110 HIS B C 1
ATOM 2030 O O . HIS B 1 110 ? -0.989 2.951 13.93 1 97.56 110 HIS B O 1
ATOM 2036 N N . ILE B 1 111 ? -0.46 5.027 14.656 1 97.56 111 ILE B N 1
ATOM 2037 C CA . ILE B 1 111 ? 0.796 4.961 13.914 1 97.56 111 ILE B CA 1
ATOM 2038 C C . ILE B 1 111 ? 1.819 4.152 14.703 1 97.56 111 ILE B C 1
ATOM 2040 O O . ILE B 1 111 ? 1.689 3.994 15.922 1 97.56 111 ILE B O 1
ATOM 2044 N N . LEU B 1 112 ? 2.805 3.588 14.102 1 95.19 112 LEU B N 1
ATOM 2045 C CA . LEU B 1 112 ? 3.734 2.648 14.719 1 95.19 112 LEU B CA 1
ATOM 2046 C C . LEU B 1 112 ? 4.52 3.316 15.844 1 95.19 112 LEU B C 1
ATOM 2048 O O . LEU B 1 112 ? 4.938 2.652 16.797 1 95.19 112 LEU B O 1
ATOM 2052 N N . THR B 1 113 ? 4.738 4.621 15.766 1 86.62 113 THR B N 1
ATOM 2053 C CA . THR B 1 113 ? 5.457 5.312 16.828 1 86.62 113 THR B CA 1
ATOM 2054 C C . THR B 1 113 ? 4.648 5.297 18.125 1 86.62 113 THR B C 1
ATOM 2056 O O . THR B 1 113 ? 5.215 5.43 19.219 1 86.62 113 THR B O 1
ATOM 2059 N N . GLU B 1 114 ? 3.395 5.262 17.969 1 76.62 114 GLU B N 1
ATOM 2060 C CA . GLU B 1 114 ? 2.504 5.254 19.125 1 76.62 114 GLU B CA 1
ATOM 2061 C C . GLU B 1 114 ? 2.129 3.828 19.531 1 76.62 114 GLU B C 1
ATOM 2063 O O . GLU B 1 114 ? 1.608 3.602 20.625 1 76.62 114 GLU B O 1
ATOM 2068 N N . ASN B 1 115 ? 2.273 3 18.484 1 66 115 ASN B N 1
ATOM 2069 C CA . ASN B 1 115 ? 2.033 1.595 18.781 1 66 115 ASN B CA 1
ATOM 2070 C C . ASN B 1 115 ? 3.203 0.979 19.547 1 66 115 ASN B C 1
ATOM 2072 O O . ASN B 1 115 ? 3.279 -0.243 19.688 1 66 115 ASN B O 1
ATOM 2076 N N . ARG B 1 116 ? 4.117 1.926 20.031 1 52.56 116 ARG B N 1
ATOM 2077 C CA . ARG B 1 116 ? 5.379 1.471 20.609 1 52.56 116 ARG B CA 1
ATOM 2078 C C . ARG B 1 116 ? 5.141 0.449 21.703 1 52.56 116 ARG B C 1
ATOM 2080 O O . ARG B 1 116 ? 6.086 0.002 22.359 1 52.56 116 ARG B O 1
ATOM 2087 N N . PRO B 1 117 ? 4.062 -0.024 22.016 1 42.69 117 PRO B N 1
ATOM 2088 C CA . PRO B 1 117 ? 4.598 -1.032 22.938 1 42.69 117 PRO B CA 1
ATOM 2089 C C . PRO B 1 117 ? 5.559 -2.002 22.25 1 42.69 117 PRO B C 1
ATOM 2091 O O . PRO B 1 117 ? 5.918 -3.031 22.828 1 42.69 117 PRO B O 1
ATOM 2094 N N . PHE B 1 118 ? 5.613 -1.885 20.953 1 39.09 118 PHE B N 1
ATOM 2095 C CA . PHE B 1 118 ? 6.371 -3.102 20.672 1 39.09 118 PHE B CA 1
ATOM 2096 C C . PHE B 1 118 ? 7.738 -3.051 21.344 1 39.09 118 PHE B C 1
ATOM 2098 O O . PHE B 1 118 ? 8.688 -2.486 20.797 1 39.09 118 PHE B O 1
ATOM 2105 N N . ILE B 1 119 ? 7.91 -2.402 22.328 1 35.59 119 ILE B N 1
ATOM 2106 C CA . ILE B 1 119 ? 9.078 -2.826 23.109 1 35.59 119 ILE B CA 1
ATOM 2107 C C . ILE B 1 119 ? 9.289 -4.328 22.938 1 35.59 119 ILE B C 1
ATOM 2109 O O . ILE B 1 119 ? 8.414 -5.125 23.297 1 35.59 119 ILE B O 1
ATOM 2113 N N . THR B 1 120 ? 9.82 -4.734 21.922 1 34.66 120 THR B N 1
ATOM 2114 C CA . THR B 1 120 ? 10.219 -6.121 22.156 1 34.66 120 THR B CA 1
ATOM 2115 C C . THR B 1 120 ? 10.555 -6.352 23.625 1 34.66 120 THR B C 1
ATOM 2117 O O . THR B 1 120 ? 11.352 -5.617 24.203 1 34.66 120 THR B O 1
ATOM 2120 N N . ARG B 1 121 ? 9.688 -6.758 24.406 1 35.69 121 ARG B N 1
ATOM 2121 C CA . ARG B 1 121 ? 9.93 -7.168 25.797 1 35.69 121 ARG B CA 1
ATOM 2122 C C . ARG B 1 121 ? 11.375 -7.586 26 1 35.69 121 ARG B C 1
ATOM 2124 O O . ARG B 1 121 ? 11.922 -7.449 27.094 1 35.69 121 ARG B O 1
ATOM 2131 N N . ASP B 1 122 ? 11.852 -8.156 24.984 1 37.62 122 ASP B N 1
ATOM 2132 C CA . ASP B 1 122 ? 13.211 -8.656 25.156 1 37.62 122 ASP B CA 1
ATOM 2133 C C . ASP B 1 122 ? 14.227 -7.512 25.188 1 37.62 122 ASP B C 1
ATOM 2135 O O . ASP B 1 122 ? 15.203 -7.555 25.938 1 37.62 122 ASP B O 1
ATOM 2139 N N . ARG B 1 123 ? 13.883 -6.457 24.422 1 38.66 123 ARG B N 1
ATOM 2140 C CA . ARG B 1 123 ? 14.891 -5.406 24.453 1 38.66 123 ARG B CA 1
ATOM 2141 C C . ARG B 1 123 ? 14.727 -4.52 25.688 1 38.66 123 ARG B C 1
ATOM 2143 O O . ARG B 1 123 ? 15.719 -4.074 26.266 1 38.66 123 ARG B O 1
ATOM 2150 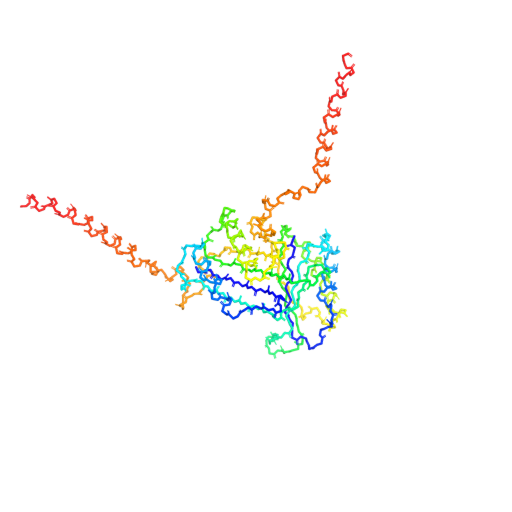N N . ALA B 1 124 ? 13.461 -4.215 26.125 1 42.5 124 ALA B N 1
ATOM 2151 C CA . ALA B 1 124 ? 13.273 -3.545 27.406 1 42.5 124 ALA B CA 1
ATOM 2152 C C . ALA B 1 124 ? 13.852 -4.375 28.547 1 42.5 124 ALA B C 1
ATOM 2154 O O . ALA B 1 124 ? 14.461 -3.832 29.469 1 42.5 124 ALA B O 1
ATOM 2155 N N . ILE B 1 125 ? 13.594 -5.574 28.344 1 39.84 125 ILE B N 1
ATOM 2156 C CA . ILE B 1 125 ? 14.195 -6.516 29.281 1 39.84 125 ILE B CA 1
ATOM 2157 C C . ILE B 1 125 ? 15.719 -6.496 29.109 1 39.84 125 ILE B C 1
ATOM 2159 O O . ILE B 1 125 ? 16.453 -6.52 30.094 1 39.84 125 ILE B O 1
ATOM 2163 N N . VAL B 1 126 ? 16.047 -6.281 27.859 1 41.97 126 VAL B N 1
ATOM 2164 C CA . VAL B 1 126 ? 17.484 -6.242 27.609 1 41.97 126 VAL B CA 1
ATOM 2165 C C . VAL B 1 126 ? 18.047 -4.906 28.078 1 41.97 126 VAL B C 1
ATOM 2167 O O . VAL B 1 126 ? 19.109 -4.863 28.719 1 41.97 126 VAL B O 1
ATOM 2170 N N . ILE B 1 127 ? 17.234 -3.896 27.75 1 44.03 127 ILE B N 1
ATOM 2171 C CA . ILE B 1 127 ? 17.688 -2.59 28.203 1 44.03 127 ILE B CA 1
ATOM 2172 C C . ILE B 1 127 ? 17.578 -2.502 29.719 1 44.03 127 ILE B C 1
ATOM 2174 O O . ILE B 1 127 ? 18.5 -2.037 30.391 1 44.03 127 ILE B O 1
ATOM 2178 N N . LEU B 1 128 ? 16.438 -2.939 30.078 1 48.59 128 LEU B N 1
ATOM 2179 C CA . LEU B 1 128 ? 16.281 -2.99 31.516 1 48.59 128 LEU B CA 1
ATOM 2180 C C . LEU B 1 128 ? 17.266 -3.977 32.156 1 48.59 128 LEU B C 1
ATOM 2182 O O . LEU B 1 128 ? 17.828 -3.709 33.188 1 48.59 128 LEU B O 1
ATOM 2186 N N . GLY B 1 129 ? 17.406 -4.984 31.328 1 46.72 129 GLY B N 1
ATOM 2187 C CA . GLY B 1 129 ? 18.422 -5.941 31.75 1 46.72 129 GLY B CA 1
ATOM 2188 C C . GLY B 1 129 ? 19.828 -5.383 31.703 1 46.72 129 GLY B C 1
ATOM 2189 O O . GLY B 1 129 ? 20.609 -5.574 32.625 1 46.72 129 GLY B O 1
ATOM 2190 N N . LEU B 1 130 ? 20.031 -4.652 30.625 1 48.06 130 LEU B N 1
ATOM 2191 C CA . LEU B 1 130 ? 21.344 -4.062 30.453 1 48.06 130 LEU B CA 1
ATOM 2192 C C . LEU B 1 130 ? 21.562 -2.922 31.438 1 48.06 130 LEU B C 1
ATOM 2194 O O . LEU B 1 130 ? 22.656 -2.779 32 1 48.06 130 LEU B O 1
ATOM 2198 N N . LEU B 1 131 ? 20.5 -2.258 31.641 1 48.44 131 LEU B N 1
ATOM 2199 C CA . LEU B 1 131 ? 20.609 -1.192 32.625 1 48.44 131 LEU B CA 1
ATOM 2200 C C . LEU B 1 131 ? 20.766 -1.767 34.031 1 48.44 131 LEU B C 1
ATOM 2202 O O . LEU B 1 131 ? 21.516 -1.233 34.844 1 48.44 131 LEU B O 1
ATOM 2206 N N . ALA B 1 132 ? 20.047 -2.928 34.125 1 48.16 132 ALA B N 1
ATOM 2207 C CA . ALA B 1 132 ? 20.125 -3.619 35.406 1 48.16 132 ALA B CA 1
ATOM 2208 C C . ALA B 1 132 ? 21.5 -4.238 35.625 1 48.16 132 ALA B C 1
ATOM 2210 O O . ALA B 1 132 ? 22.047 -4.164 36.719 1 48.16 132 ALA B O 1
ATOM 2211 N N . ILE B 1 133 ? 22.078 -4.727 34.438 1 49.31 133 ILE B N 1
ATOM 2212 C CA . ILE B 1 133 ? 23.406 -5.316 34.531 1 49.31 133 ILE B CA 1
ATOM 2213 C C . ILE B 1 133 ? 24.453 -4.215 34.719 1 49.31 133 ILE B C 1
ATOM 2215 O O . ILE B 1 133 ? 25.375 -4.348 35.531 1 49.31 133 ILE B O 1
ATOM 2219 N N . GLY B 1 134 ? 24.156 -3.115 34.062 1 48.78 134 GLY B N 1
ATOM 2220 C CA . GLY B 1 134 ? 25.047 -1.972 34.219 1 48.78 134 GLY B CA 1
ATOM 2221 C C . GLY B 1 134 ? 25.016 -1.401 35.625 1 48.78 134 GLY B C 1
ATOM 2222 O O . GLY B 1 134 ? 26.062 -1.045 36.188 1 48.78 134 GLY B O 1
ATOM 2223 N N . PHE B 1 135 ? 23.781 -1.438 36.125 1 47.81 135 PHE B N 1
ATOM 2224 C CA . PHE B 1 135 ? 23.625 -0.929 37.469 1 47.81 135 PHE B CA 1
ATOM 2225 C C . PHE B 1 135 ? 24.281 -1.87 38.469 1 47.81 135 PHE B C 1
ATOM 2227 O O . PHE B 1 135 ? 24.891 -1.421 39.438 1 47.81 135 PHE B O 1
ATOM 2234 N N . ALA B 1 136 ? 24.172 -3.164 38.125 1 46.53 136 ALA B N 1
ATOM 2235 C CA . ALA B 1 136 ? 24.75 -4.145 39.031 1 46.53 136 ALA B CA 1
ATOM 2236 C C . ALA B 1 136 ? 26.281 -4.09 39 1 46.53 136 ALA B C 1
ATOM 2238 O O . ALA B 1 136 ? 26.938 -4.168 40.062 1 46.53 136 ALA B O 1
ATOM 2239 N N . ALA B 1 137 ? 26.75 -3.904 37.875 1 48.81 137 ALA B N 1
ATOM 2240 C CA . ALA B 1 137 ? 28.203 -3.893 37.688 1 48.81 137 ALA B CA 1
ATOM 2241 C C . ALA B 1 137 ? 28.812 -2.641 38.312 1 48.81 137 ALA B C 1
ATOM 2243 O O . ALA B 1 137 ? 29.953 -2.666 38.781 1 48.81 137 ALA B O 1
ATOM 2244 N N . PHE B 1 138 ? 28.016 -1.617 38.312 1 46.09 138 PHE B N 1
ATOM 2245 C CA . PHE B 1 138 ? 28.531 -0.374 38.875 1 46.09 138 PHE B CA 1
ATOM 2246 C C . PHE B 1 138 ? 28.516 -0.421 40.406 1 46.09 138 PHE B C 1
ATOM 2248 O O . PHE B 1 138 ? 29.406 0.119 41.062 1 46.09 138 PHE B O 1
ATOM 2255 N N . ILE B 1 139 ? 27.469 -1.106 40.875 1 48.25 139 ILE B N 1
ATOM 2256 C CA . ILE B 1 139 ? 27.328 -1.066 42.344 1 48.25 139 ILE B CA 1
ATOM 2257 C C . ILE B 1 139 ? 28.281 -2.07 43 1 48.25 139 ILE B C 1
ATOM 2259 O O . ILE B 1 139 ? 28.812 -1.82 44.062 1 48.25 139 ILE B O 1
ATOM 2263 N N . LEU B 1 140 ? 28.656 -3.057 42.188 1 46.34 140 LEU B N 1
ATOM 2264 C CA . LEU B 1 140 ? 29.438 -4.117 42.844 1 46.34 140 LEU B CA 1
ATOM 2265 C C . LEU B 1 140 ? 30.828 -3.619 43.219 1 46.34 140 LEU B C 1
ATOM 2267 O O . LEU B 1 140 ? 31.328 -3.938 44.281 1 46.34 140 LEU B O 1
ATOM 2271 N N . PRO B 1 141 ? 31.328 -2.896 42.281 1 44.38 141 PRO B N 1
ATOM 2272 C CA . PRO B 1 141 ? 32.688 -2.545 42.719 1 44.38 141 PRO B CA 1
ATOM 2273 C C . PRO B 1 141 ? 32.719 -1.668 43.969 1 44.38 141 PRO B C 1
ATOM 2275 O O . PRO B 1 141 ? 33.719 -1.623 44.688 1 44.38 141 PRO B O 1
ATOM 2278 N N . PHE B 1 142 ? 31.656 -1.014 44.219 1 42.88 142 PHE B N 1
ATOM 2279 C CA . PHE B 1 142 ? 31.719 -0.081 45.344 1 42.88 142 PHE B CA 1
ATOM 2280 C C . PHE B 1 142 ? 31.641 -0.823 46.656 1 42.88 142 PHE B C 1
ATOM 2282 O O . PHE B 1 142 ? 32.031 -0.283 47.688 1 42.88 142 PHE B O 1
ATOM 2289 N N . PHE B 1 143 ? 31.031 -2.012 46.625 1 41.69 143 PHE B N 1
ATOM 2290 C CA . PHE B 1 143 ? 30.969 -2.68 47.938 1 41.69 143 PHE B CA 1
ATOM 2291 C C . PHE B 1 143 ? 32.375 -3.107 48.406 1 41.69 143 PHE B C 1
ATOM 2293 O O . PHE B 1 143 ? 32.531 -3.557 49.531 1 41.69 143 PHE B O 1
ATOM 2300 N N . LYS B 1 144 ? 33.188 -3.279 47.406 1 44.25 144 LYS B N 1
ATOM 2301 C CA . LYS B 1 144 ? 34.469 -3.75 47.906 1 44.25 144 LYS B CA 1
ATOM 2302 C C . LYS B 1 144 ? 35.125 -2.691 48.75 1 44.25 144 LYS B C 1
ATOM 2304 O O . LYS B 1 144 ? 36 -3.014 49.594 1 44.25 144 LYS B O 1
ATOM 2309 N N . TYR B 1 145 ? 34.938 -1.443 48.281 1 39.56 145 TYR B N 1
ATOM 2310 C CA . TYR B 1 145 ? 35.781 -0.485 49 1 39.56 145 TYR B CA 1
ATOM 2311 C C . TYR B 1 145 ? 35.125 -0.054 50.312 1 39.56 145 TYR B C 1
ATOM 2313 O O . TYR B 1 145 ? 35.781 0.599 51.125 1 39.56 145 TYR B O 1
ATOM 2321 N N . ILE B 1 146 ? 33.938 -0.441 50.469 1 32.66 146 ILE B N 1
ATOM 2322 C CA . ILE B 1 146 ? 33.562 -0.093 51.844 1 32.66 146 ILE B CA 1
ATOM 2323 C C . ILE B 1 146 ? 33.875 -1.257 52.781 1 32.66 146 ILE B C 1
ATOM 2325 O O . ILE B 1 146 ? 33.625 -2.418 52.438 1 32.66 146 ILE B O 1
#

Sequence (292 aa):
MPVIKVQTNHKKVSDEFEVRLAVHMAKVMQRPESQIFVTVDTNSRMTRGKLTDPLAILEVSTSTVLTPLLTEEYTVAICEFFQQELLLDADAVLINYRSLSPELIGYNGHILTENRPFITRDRAIVILGLLAIGFAAFILPFFKYIMPVIKVQTNHKKVSDEFEVRLAVHMAKVMQRPESQIFVTVDTNSRMTRGKLTDPLAILEVSTSTVLTPLLTEEYTVAICEFFQQELLLDADAVLINYRSLSPELIGYNGHILTENRPFITRDRAIVILGLLAIGFAAFILPFFKYI

InterPro domains:
  IPR001398 Macrophage migration inhibitory factor [PF01187] (2-113)
  IPR001398 Macrophage migration inhibitory factor [PTHR11954] (1-111)
  IPR014347 Tautomerase/MIF superfamily [G3DSA:3.30.429.10] (1-115)
  IPR014347 Tautomerase/MIF superfamily [SSF55331] (2-112)

Nearest PDB structures (foldseek):
  2os5-assembly1_A  TM=9.576E-01  e=4.855E-13  Ancylostoma ceylanicum
  1uiz-assembly1_A  TM=9.446E-01  e=6.835E-13  Xenopus laevis
  5eiz-assembly1_C  TM=9.494E-01  e=6.532E-12  Homo sapiens
  7kqx-assembly1_C  TM=9.500E-01  e=8.020E-12  Homo sapiens
  4tru-assembly1_C  TM=9.492E-01  e=8.020E-12  Homo sapiens

Radius of gyration: 25.6 Å; Cα contacts (8 Å, |Δi|>4): 468; chains: 2; bounding box: 58×89×79 Å